Protein AF-A0A2G9GBA4-F1 (afdb_monomer)

Radius of gyration: 24.86 Å; Cα contacts (8 Å, |Δi|>4): 530; chains: 1; bounding box: 90×62×44 Å

InterPro domains:
  IPR006918 COBRA [PTHR31673] (21-231)
  IPR060662 COBRA, N-terminal domain [PF04833] (58-221)

pLDDT: mean 87.24, std 15.85, range [37.25, 98.5]

Foldseek 3Di:
DPDPPPPPPPPDPPPVNVVVVVVVVVVPPDPPPQFDPVFRPWWKKWKWFFAAFDPFGTKIKIKIFGQGAADKQDPLAKKKKFAAPPQKAWQDKAQKAWPDAPDQVVDPPRGRSHRDRITIMWGAAPPPDPVRHDPLGHPSRIADHCNVDVNRRMYMMMTDMGNADRAPVGGDDIHDMDMAGPHWFKDKDGKAWDDWDWDADPVRPDIDTGRTMIMIIIGGHPCRRDVDDDD

Nearest PDB structures (foldseek):
  6sgb-assembly1_FT  TM=3.059E-01  e=3.153E+00  Trypanosoma brucei brucei
  6sgb-assembly1_FS  TM=2.410E-01  e=2.155E+00  Trypanosoma brucei brucei
  4zkd-assembly1_A  TM=1.780E-01  e=2.155E+00  Saccharomyces cerevisiae
  4egd-assembly1_A  TM=3.955E-01  e=7.125E+00  Staphylococcus aureus subsp. aureus NCTC 8325

Secondary structure (DSSP, 8-state):
--SSSSSSSSS---HHHHHHHHHHHHHT--------TT-TT-EEEEEEEEEEE-SSSEEEEEEEEE--SS--B-TT--EEEEE-SSS-EEEEEESEEES-----TT-SSS--SB--SS-EEEEPPTT--GGG--TT--STT-B--TTT-TTTSEEEEEEEEESS-SSTTT----EEEEEESSSS-EEE---EEEPPPEEE-TTSS-EEE-SEEEEEEEEE-HHHH-SS---

Mean predicted aligned error: 10.15 Å

Structure (mmCIF, N/CA/C/O backbone):
data_AF-A0A2G9GBA4-F1
#
_entry.id   AF-A0A2G9GBA4-F1
#
loop_
_atom_site.group_PDB
_atom_site.id
_atom_site.type_symbol
_atom_site.label_atom_id
_atom_site.label_alt_id
_atom_site.label_comp_id
_atom_site.label_asym_id
_atom_site.label_entity_id
_atom_site.label_seq_id
_atom_site.pdbx_PDB_ins_code
_atom_site.Cartn_x
_atom_site.Cartn_y
_atom_site.Cartn_z
_atom_site.occupancy
_atom_site.B_iso_or_equiv
_atom_site.auth_seq_id
_atom_site.auth_comp_id
_atom_site.auth_asym_id
_atom_site.auth_atom_id
_atom_site.pdbx_PDB_model_num
ATOM 1 N N . MET A 1 1 ? 69.693 42.277 7.240 1.00 46.19 1 MET A N 1
ATOM 2 C CA . MET A 1 1 ? 68.399 42.998 7.242 1.00 46.19 1 MET A CA 1
ATOM 3 C C . MET A 1 1 ? 67.694 42.603 5.948 1.00 46.19 1 MET A C 1
ATOM 5 O O . MET A 1 1 ? 68.403 42.562 4.961 1.00 46.19 1 MET A O 1
ATOM 9 N N . GLU A 1 2 ? 66.407 42.229 5.962 1.00 42.22 2 GLU A N 1
ATOM 10 C CA . GLU A 1 2 ? 65.606 41.729 4.804 1.00 42.22 2 GLU A CA 1
ATOM 11 C C . GLU A 1 2 ? 65.582 40.209 4.493 1.00 42.22 2 GLU A C 1
ATOM 13 O O . GLU A 1 2 ? 65.146 39.823 3.418 1.00 42.22 2 GLU A O 1
ATOM 18 N N . LEU A 1 3 ? 65.947 39.294 5.408 1.00 41.34 3 LEU A N 1
ATOM 19 C CA . LEU A 1 3 ? 65.666 37.852 5.179 1.00 41.34 3 LEU A CA 1
ATOM 20 C C . LEU A 1 3 ? 65.199 37.046 6.405 1.00 41.34 3 LEU A C 1
ATOM 22 O O . LEU A 1 3 ? 65.122 35.825 6.355 1.00 41.34 3 LEU A O 1
ATOM 26 N N . PHE A 1 4 ? 64.828 37.726 7.494 1.00 38.19 4 PHE A N 1
ATOM 27 C CA . PHE A 1 4 ? 64.334 37.097 8.733 1.00 38.19 4 PHE A CA 1
ATOM 28 C C . PHE A 1 4 ? 62.832 37.325 9.001 1.00 38.19 4 PHE A C 1
ATOM 30 O O . PHE A 1 4 ? 62.326 36.942 10.052 1.00 38.19 4 PHE A O 1
ATOM 37 N N . TRP A 1 5 ? 62.101 37.916 8.046 1.00 37.25 5 TRP A N 1
ATOM 38 C CA . TRP A 1 5 ? 60.684 38.287 8.207 1.00 37.25 5 TRP A CA 1
ATOM 39 C C . TRP A 1 5 ? 59.677 37.424 7.427 1.00 37.25 5 TRP A C 1
ATOM 41 O O . TRP A 1 5 ? 58.476 37.600 7.596 1.00 37.25 5 TRP A O 1
ATOM 51 N N . ARG A 1 6 ? 60.116 36.442 6.624 1.00 38.91 6 ARG A N 1
ATOM 52 C CA . ARG A 1 6 ? 59.208 35.622 5.788 1.00 38.91 6 ARG A CA 1
ATOM 53 C C . ARG A 1 6 ? 58.831 34.239 6.341 1.00 38.91 6 ARG A C 1
ATOM 55 O O . ARG A 1 6 ? 58.183 33.479 5.636 1.00 38.91 6 ARG A O 1
ATOM 62 N N . ILE A 1 7 ? 59.173 33.917 7.594 1.00 44.22 7 ILE A N 1
ATOM 63 C CA . ILE A 1 7 ? 58.821 32.616 8.217 1.00 44.22 7 ILE A CA 1
ATOM 64 C C . ILE A 1 7 ? 57.741 32.752 9.318 1.00 44.22 7 ILE A C 1
ATOM 66 O O . ILE A 1 7 ? 57.216 31.762 9.812 1.00 44.22 7 ILE A O 1
ATOM 70 N N . LYS A 1 8 ? 57.287 33.970 9.648 1.00 41.22 8 LYS A N 1
ATOM 71 C CA . LYS A 1 8 ? 56.180 34.210 10.601 1.00 41.22 8 LYS A CA 1
ATOM 72 C C . LYS A 1 8 ? 54.863 34.601 9.919 1.00 41.22 8 LYS A C 1
ATOM 74 O O . LYS A 1 8 ? 54.178 35.515 10.357 1.00 41.22 8 LYS A O 1
ATOM 79 N N . ALA A 1 9 ? 54.501 33.908 8.846 1.00 41.44 9 ALA A N 1
ATOM 80 C CA . ALA A 1 9 ? 53.169 34.024 8.240 1.00 41.44 9 ALA A CA 1
ATOM 81 C C . ALA A 1 9 ? 52.487 32.656 8.083 1.00 41.44 9 ALA A C 1
ATOM 83 O O . ALA A 1 9 ? 51.619 32.485 7.236 1.00 41.44 9 ALA A O 1
ATOM 84 N N . LEU A 1 10 ? 52.895 31.670 8.891 1.00 50.78 10 LEU A N 1
ATOM 85 C CA . LEU A 1 10 ? 52.303 30.332 8.889 1.00 50.78 10 LEU A CA 1
ATOM 86 C C . LEU A 1 10 ? 52.018 29.808 10.301 1.00 50.78 10 LEU A C 1
ATOM 88 O O . LEU A 1 10 ? 52.106 28.619 10.560 1.00 50.78 10 LEU A O 1
ATOM 92 N N . THR A 1 11 ? 51.688 30.686 11.241 1.00 54.12 11 THR A N 1
ATOM 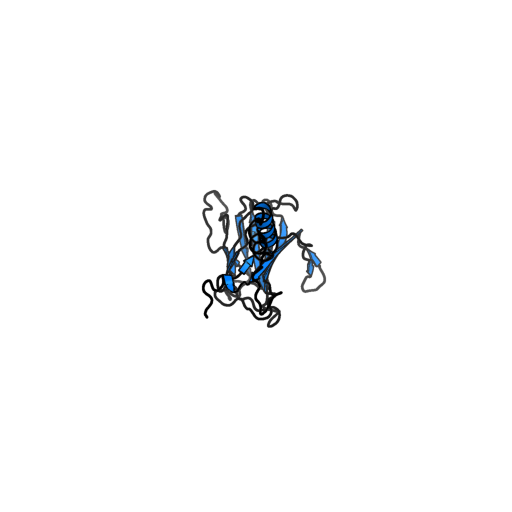93 C CA . THR A 1 11 ? 51.258 30.280 12.583 1.00 54.12 11 THR A CA 1
ATOM 94 C C . THR A 1 11 ? 50.346 31.354 13.146 1.00 54.12 11 THR A C 1
ATOM 96 O O . THR A 1 11 ? 50.834 32.283 13.765 1.00 54.12 11 THR A O 1
ATOM 99 N N . GLN A 1 12 ? 49.045 31.258 12.858 1.00 57.00 12 GLN A N 1
ATOM 100 C CA . GLN A 1 12 ? 47.896 31.683 13.687 1.00 57.00 12 GLN A CA 1
ATOM 101 C C . GLN A 1 12 ? 46.613 31.552 12.843 1.00 57.00 12 GLN A C 1
ATOM 103 O O . GLN A 1 12 ? 45.875 32.510 12.626 1.00 57.00 12 GLN A O 1
ATOM 108 N N . LEU A 1 13 ? 46.323 30.349 12.336 1.00 55.25 13 LEU A N 1
ATOM 109 C CA . LEU A 1 13 ? 44.929 30.031 12.033 1.00 55.25 13 LEU A CA 1
ATOM 110 C C . LEU A 1 13 ? 44.249 29.822 13.386 1.00 55.25 13 LEU A C 1
ATOM 112 O O . LEU A 1 13 ? 44.446 28.797 14.035 1.00 55.25 13 LEU A O 1
ATOM 116 N N . ASN A 1 14 ? 43.525 30.850 13.839 1.00 67.19 14 ASN A N 1
ATOM 117 C CA . ASN A 1 14 ? 42.701 30.808 15.044 1.00 67.19 14 ASN A CA 1
ATOM 118 C C . ASN A 1 14 ? 41.893 29.504 15.044 1.00 67.19 14 ASN A C 1
ATOM 120 O O . ASN A 1 14 ? 41.231 29.204 14.051 1.00 67.19 14 ASN A O 1
ATOM 124 N N . GLY A 1 15 ? 41.905 28.746 16.145 1.00 66.12 15 GLY A N 1
ATOM 125 C CA . GLY A 1 15 ? 41.148 27.489 16.246 1.00 66.12 15 GLY A CA 1
ATOM 126 C C . GLY A 1 15 ? 39.666 27.661 15.883 1.00 66.12 15 GLY A C 1
ATOM 127 O O . GLY A 1 15 ? 39.063 26.769 15.299 1.00 66.12 15 GLY A O 1
ATOM 128 N N . VAL A 1 16 ? 39.125 28.863 16.112 1.00 68.38 16 VAL A N 1
ATOM 129 C CA . VAL A 1 16 ? 37.788 29.294 15.682 1.00 68.38 16 VAL A CA 1
ATOM 130 C C . VAL A 1 16 ? 37.639 29.324 14.156 1.00 68.38 16 VAL A C 1
ATOM 132 O O . VAL A 1 16 ? 36.638 28.844 13.641 1.00 68.38 16 VAL A O 1
ATOM 135 N N . ALA A 1 17 ? 38.625 29.834 13.412 1.00 72.44 17 ALA A N 1
ATOM 136 C CA . ALA A 1 17 ? 38.586 29.874 11.950 1.00 72.44 17 ALA A CA 1
ATOM 137 C C . ALA A 1 17 ? 38.620 28.462 11.344 1.00 72.44 17 ALA A C 1
ATOM 139 O O . ALA A 1 17 ? 37.878 28.180 10.408 1.00 72.44 17 ALA A O 1
ATOM 140 N N . ILE A 1 18 ? 39.410 27.551 11.925 1.00 74.88 18 ILE A N 1
ATOM 141 C CA . ILE A 1 18 ? 39.434 26.136 11.519 1.00 74.88 18 ILE A CA 1
ATOM 142 C C . ILE A 1 18 ? 38.072 25.482 11.800 1.00 74.88 18 ILE A C 1
ATOM 144 O O . ILE A 1 18 ? 37.528 24.796 10.937 1.00 74.88 18 ILE A O 1
ATOM 148 N N . PHE A 1 19 ? 37.479 25.748 12.968 1.00 70.75 19 PHE A N 1
ATOM 149 C CA . PHE A 1 19 ? 36.162 25.223 13.336 1.00 70.75 19 PHE A CA 1
ATOM 150 C C . PHE A 1 19 ? 35.041 25.735 12.422 1.00 70.75 19 PHE A C 1
ATOM 152 O O . PHE A 1 19 ? 34.165 24.967 12.031 1.00 70.75 19 PHE A O 1
ATOM 159 N N . VAL A 1 20 ? 35.084 27.017 12.045 1.00 76.12 20 VAL A N 1
ATOM 160 C CA . VAL A 1 20 ? 34.124 27.625 11.111 1.00 76.12 20 VAL A CA 1
ATOM 161 C C . VAL A 1 20 ? 34.266 27.019 9.716 1.00 76.12 20 VAL A C 1
ATOM 163 O O . VAL A 1 20 ? 33.255 26.686 9.105 1.00 76.12 20 VAL A O 1
ATOM 166 N N . VAL A 1 21 ? 35.492 26.802 9.228 1.00 78.19 21 VAL A N 1
ATOM 167 C CA . VAL A 1 21 ? 35.722 26.140 7.932 1.00 78.19 21 VAL A CA 1
ATOM 168 C C . VAL A 1 21 ? 35.18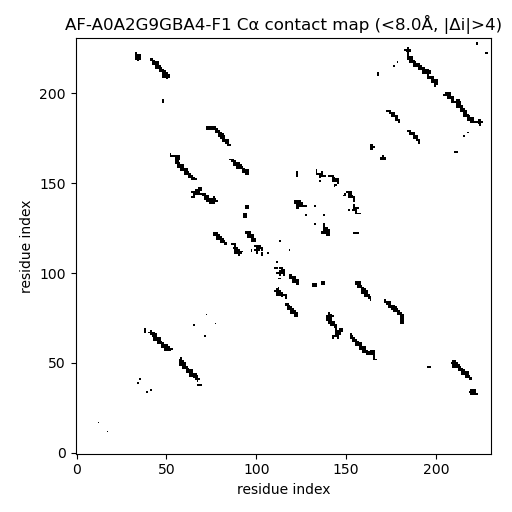5 24.707 7.943 1.00 78.19 21 VAL A C 1
ATOM 170 O O . VAL A 1 21 ? 34.507 24.317 6.998 1.00 78.19 21 VAL A O 1
ATOM 173 N N . ILE A 1 22 ? 35.401 23.948 9.023 1.00 73.44 22 ILE A N 1
ATOM 174 C CA . ILE A 1 22 ? 34.854 22.588 9.173 1.00 73.44 22 ILE A CA 1
ATOM 175 C C . ILE A 1 22 ? 33.319 22.611 9.219 1.00 73.44 22 ILE A C 1
ATOM 177 O O . ILE A 1 22 ? 32.683 21.800 8.556 1.00 73.44 22 ILE A O 1
ATOM 181 N N . LEU A 1 23 ? 32.704 23.555 9.940 1.00 71.06 23 LEU A N 1
ATOM 182 C CA . LEU A 1 23 ? 31.245 23.715 9.980 1.00 71.06 23 LEU A CA 1
ATOM 183 C C . LEU A 1 23 ? 30.658 24.063 8.608 1.00 71.06 23 LEU A C 1
ATOM 185 O O . LEU A 1 23 ? 29.656 23.474 8.213 1.00 71.06 23 LEU A O 1
ATOM 189 N N . VAL A 1 24 ? 31.289 24.967 7.856 1.00 70.38 24 VAL A N 1
ATOM 190 C CA . VAL A 1 24 ? 30.867 25.322 6.490 1.00 70.38 24 VAL A CA 1
ATOM 191 C C . VAL A 1 24 ? 31.035 24.134 5.533 1.00 70.38 24 VAL A C 1
ATOM 193 O O . VAL A 1 24 ? 30.168 23.898 4.689 1.00 70.38 24 VAL A O 1
ATOM 196 N N . PHE A 1 25 ? 32.094 23.335 5.697 1.00 66.44 25 PHE A N 1
ATOM 197 C CA . PHE A 1 25 ? 32.296 22.096 4.938 1.00 66.44 25 PHE A CA 1
ATOM 198 C C . PHE A 1 25 ? 31.245 21.029 5.296 1.00 66.44 25 PHE A C 1
ATOM 200 O O . PHE A 1 25 ? 30.713 20.350 4.426 1.00 66.44 25 PHE A O 1
ATOM 207 N N . CYS A 1 26 ? 30.859 20.934 6.571 1.00 61.09 26 CYS A N 1
ATOM 208 C CA . CYS A 1 26 ? 29.799 20.032 7.020 1.00 61.09 26 CYS A CA 1
ATOM 209 C C . CYS A 1 26 ? 28.400 20.452 6.536 1.00 61.09 26 CYS A C 1
ATOM 211 O O . CYS A 1 26 ? 27.556 19.597 6.281 1.00 61.09 26 CYS A O 1
ATOM 213 N N . LEU A 1 27 ? 28.153 21.755 6.375 1.00 61.06 27 LEU A N 1
ATOM 214 C CA . LEU A 1 27 ? 26.893 22.296 5.849 1.00 61.06 27 LEU A CA 1
ATOM 215 C C . LEU A 1 27 ? 26.781 22.206 4.318 1.00 61.06 27 LEU A C 1
ATOM 217 O O . LEU A 1 27 ? 25.696 22.409 3.780 1.00 61.06 27 LEU A O 1
ATOM 221 N N . SER A 1 28 ? 27.877 21.903 3.616 1.00 57.56 28 SER A N 1
ATOM 222 C CA . SER A 1 28 ? 27.889 21.699 2.159 1.00 57.56 28 SER A CA 1
ATOM 223 C C . SER A 1 28 ? 27.695 20.237 1.744 1.00 57.56 28 SER A C 1
ATOM 225 O O . SER A 1 28 ? 27.558 19.955 0.550 1.00 57.56 28 SER A O 1
ATOM 227 N N . PHE A 1 29 ? 27.574 19.311 2.703 1.00 48.75 29 PHE A N 1
ATOM 228 C CA . PHE A 1 29 ? 27.038 17.980 2.432 1.00 48.75 29 PHE A CA 1
ATOM 229 C C . PHE A 1 29 ? 25.528 18.077 2.205 1.00 48.75 29 PHE A C 1
ATOM 231 O O . PHE A 1 29 ? 24.719 17.907 3.117 1.00 48.75 29 PHE A O 1
ATOM 238 N N . ASN A 1 30 ? 25.137 18.332 0.958 1.00 50.75 30 ASN A N 1
ATOM 239 C CA . ASN A 1 30 ? 23.800 17.974 0.510 1.00 50.75 30 ASN A CA 1
ATOM 240 C C . ASN A 1 30 ? 23.652 16.459 0.683 1.00 50.75 30 ASN A C 1
ATOM 242 O O . ASN A 1 30 ? 24.509 15.700 0.226 1.00 50.75 30 ASN A O 1
ATOM 246 N N . SER A 1 31 ? 22.586 16.018 1.351 1.00 51.78 31 SER A N 1
ATOM 247 C CA . SER A 1 31 ? 22.226 14.604 1.413 1.00 51.78 31 SER A CA 1
ATOM 248 C C . SER A 1 31 ? 22.146 14.059 -0.011 1.00 51.78 31 SER A C 1
ATOM 250 O O . SER A 1 31 ? 21.267 14.456 -0.778 1.00 51.78 31 SER A O 1
ATOM 252 N N . THR A 1 32 ? 23.077 13.183 -0.385 1.00 48.88 32 THR A N 1
ATOM 253 C CA . THR A 1 32 ? 23.000 12.440 -1.637 1.00 48.88 32 THR A CA 1
ATOM 254 C C . THR A 1 32 ? 21.899 11.405 -1.481 1.00 48.88 32 THR A C 1
ATOM 256 O O . THR A 1 32 ? 22.113 10.286 -1.018 1.00 48.88 32 THR A O 1
ATOM 259 N N . ASP A 1 33 ? 20.682 11.790 -1.847 1.00 51.16 33 ASP A N 1
ATOM 260 C CA . ASP A 1 33 ? 19.657 10.807 -2.141 1.00 51.16 33 ASP A CA 1
ATOM 261 C C . ASP A 1 33 ? 20.190 9.935 -3.282 1.00 51.16 33 ASP A C 1
ATOM 263 O O . ASP A 1 33 ? 20.511 10.392 -4.382 1.00 51.16 33 ASP A O 1
ATOM 267 N N . ALA A 1 34 ? 20.388 8.666 -2.970 1.00 54.16 34 ALA A N 1
ATOM 268 C CA . ALA A 1 34 ? 21.064 7.727 -3.835 1.00 54.16 34 ALA A CA 1
ATOM 269 C C . ALA A 1 34 ? 20.082 7.187 -4.888 1.00 54.16 34 ALA A C 1
ATOM 271 O O . ALA A 1 34 ? 19.611 6.058 -4.769 1.00 54.16 34 ALA A O 1
ATOM 272 N N . TYR A 1 35 ? 19.732 8.018 -5.871 1.00 58.44 35 TYR A N 1
ATOM 273 C CA . TYR A 1 35 ? 18.817 7.686 -6.968 1.00 58.44 35 TYR A CA 1
ATOM 274 C C . TYR A 1 35 ? 19.462 6.751 -8.013 1.00 58.44 35 TYR A C 1
ATOM 276 O O . TYR A 1 35 ? 20.686 6.654 -8.114 1.00 58.44 35 TYR A O 1
ATOM 284 N N . ASP A 1 36 ? 18.643 6.063 -8.815 1.00 67.62 36 ASP A N 1
ATOM 285 C CA . ASP A 1 36 ? 19.111 5.273 -9.962 1.00 67.62 36 ASP A CA 1
ATOM 286 C C . ASP A 1 36 ? 19.578 6.211 -11.088 1.00 67.62 36 ASP A C 1
ATOM 288 O O . ASP A 1 36 ? 18.765 6.909 -11.690 1.00 67.62 36 ASP A O 1
ATOM 292 N N . ALA A 1 37 ? 20.878 6.233 -11.395 1.00 69.94 37 ALA A N 1
ATOM 293 C CA . ALA A 1 37 ? 21.440 7.131 -12.409 1.00 69.94 37 ALA A CA 1
ATOM 294 C C . ALA A 1 37 ? 20.836 6.924 -13.814 1.00 69.94 37 ALA A C 1
ATOM 296 O O . ALA A 1 37 ? 20.818 7.853 -14.620 1.00 69.94 37 ALA A O 1
ATOM 297 N N . LEU A 1 38 ? 20.316 5.724 -14.102 1.00 77.12 38 LEU A N 1
ATOM 298 C CA . LEU A 1 38 ? 19.671 5.398 -15.379 1.00 77.12 38 LEU A CA 1
ATOM 299 C C . LEU A 1 38 ? 18.206 5.856 -15.448 1.00 77.12 38 LEU A C 1
ATOM 301 O O . LEU A 1 38 ? 17.656 6.007 -16.540 1.00 77.12 38 LEU A O 1
ATOM 305 N N . ASP A 1 39 ? 17.571 6.079 -14.297 1.00 81.81 39 ASP A N 1
ATOM 306 C CA . ASP A 1 39 ? 16.191 6.549 -14.201 1.00 81.81 39 ASP A CA 1
ATOM 307 C C . ASP A 1 39 ? 16.000 7.454 -12.969 1.00 81.81 39 ASP A C 1
ATOM 309 O O . ASP A 1 39 ? 15.350 7.066 -11.995 1.00 81.81 39 ASP A O 1
ATOM 313 N N . PRO A 1 40 ? 16.562 8.678 -12.993 1.00 80.75 40 PRO A N 1
ATOM 314 C CA . PRO A 1 40 ? 16.642 9.544 -11.813 1.00 80.75 40 PRO A CA 1
ATOM 315 C C . PRO A 1 40 ? 15.274 9.994 -11.283 1.00 80.75 40 PRO A C 1
ATOM 317 O O . PRO A 1 40 ? 15.154 10.361 -10.119 1.00 80.75 40 PRO A O 1
ATOM 320 N N . ASN A 1 41 ? 14.234 9.941 -12.121 1.00 84.69 41 ASN A N 1
ATOM 321 C CA . ASN A 1 41 ? 12.858 10.276 -11.742 1.00 84.69 41 ASN A CA 1
ATOM 322 C C . ASN A 1 41 ? 11.979 9.029 -11.530 1.00 84.69 41 ASN A C 1
ATOM 324 O O . ASN A 1 41 ? 10.807 9.154 -11.158 1.00 84.69 41 ASN A O 1
ATOM 328 N N . GLY A 1 42 ? 12.528 7.837 -11.776 1.00 89.62 42 GLY A N 1
ATOM 329 C CA . GLY A 1 42 ? 11.834 6.567 -11.641 1.00 89.62 42 GLY A CA 1
ATOM 330 C C . GLY A 1 42 ? 11.507 6.269 -10.187 1.00 89.62 42 GLY A C 1
ATOM 331 O O . GLY A 1 42 ? 12.365 6.318 -9.305 1.00 89.62 42 GLY A O 1
ATOM 332 N N . ASN A 1 43 ? 10.251 5.933 -9.921 1.00 94.19 43 ASN A N 1
ATOM 333 C CA . ASN A 1 43 ? 9.815 5.566 -8.582 1.00 94.19 43 ASN A CA 1
ATOM 334 C C . ASN A 1 43 ? 8.697 4.533 -8.619 1.00 94.19 43 ASN A C 1
ATOM 336 O O . ASN A 1 43 ? 8.018 4.343 -9.627 1.00 94.19 43 ASN A O 1
ATOM 340 N N . ILE A 1 44 ? 8.491 3.901 -7.472 1.00 95.56 44 ILE A N 1
ATOM 341 C CA . ILE A 1 44 ? 7.296 3.126 -7.196 1.00 95.56 44 ILE A CA 1
ATOM 342 C C . ILE A 1 44 ? 6.421 3.952 -6.265 1.00 95.56 44 ILE A C 1
ATOM 344 O O . ILE A 1 44 ? 6.860 4.381 -5.200 1.00 95.56 44 ILE A O 1
ATOM 348 N N . THR A 1 45 ? 5.173 4.175 -6.656 1.00 97.25 45 THR A N 1
ATOM 349 C CA . THR A 1 45 ? 4.206 4.888 -5.823 1.00 97.25 45 THR A CA 1
ATOM 350 C C . THR A 1 45 ? 3.176 3.912 -5.287 1.00 97.25 45 THR A C 1
ATOM 352 O O . THR A 1 45 ? 2.453 3.267 -6.042 1.00 97.25 45 THR A O 1
ATOM 355 N N . VAL A 1 46 ? 3.073 3.843 -3.966 1.00 97.94 46 VAL A N 1
ATOM 356 C CA . VAL A 1 46 ? 2.013 3.127 -3.263 1.00 97.94 46 VAL A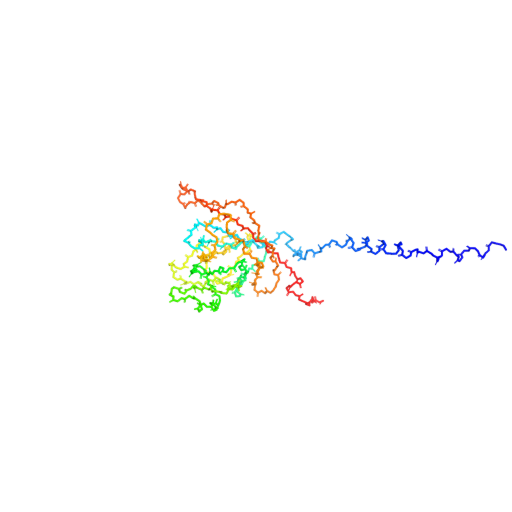 CA 1
ATOM 357 C C . VAL A 1 46 ? 0.914 4.123 -2.947 1.00 97.94 46 VAL A C 1
ATOM 359 O O . VAL A 1 46 ? 1.095 5.040 -2.145 1.00 97.94 46 VAL A O 1
ATOM 362 N N . LYS A 1 47 ? -0.231 3.947 -3.588 1.00 98.19 47 LYS A N 1
ATOM 363 C CA . LYS A 1 47 ? -1.432 4.732 -3.349 1.00 98.19 47 LYS A CA 1
ATOM 364 C C . LYS A 1 47 ? -2.372 3.950 -2.450 1.00 98.19 47 LYS A C 1
ATOM 366 O O . LYS A 1 47 ? -2.710 2.809 -2.751 1.00 98.19 47 LYS A O 1
ATOM 371 N N . TRP A 1 48 ? -2.811 4.574 -1.371 1.00 98.12 48 TRP A N 1
ATOM 372 C CA . TRP A 1 48 ? -3.738 3.993 -0.414 1.00 98.12 48 TRP A CA 1
ATOM 373 C C . TRP A 1 48 ? -5.034 4.792 -0.427 1.00 98.12 48 TRP A C 1
ATOM 375 O O . TRP A 1 48 ? -5.072 5.941 0.016 1.00 98.12 48 TRP A O 1
ATOM 385 N N . ASP A 1 49 ? -6.093 4.176 -0.936 1.00 98.06 49 ASP A N 1
ATOM 386 C CA . ASP A 1 49 ? -7.408 4.782 -1.087 1.00 98.06 49 ASP A CA 1
ATOM 387 C C . ASP A 1 49 ? -8.363 4.217 -0.030 1.00 98.06 49 ASP A C 1
ATOM 389 O O . ASP A 1 49 ? -8.687 3.032 -0.044 1.00 98.06 49 ASP A O 1
ATOM 393 N N . VAL A 1 50 ? -8.827 5.061 0.895 1.00 97.88 50 VAL A N 1
ATOM 394 C CA . VAL A 1 50 ? -9.867 4.703 1.873 1.00 97.88 50 VAL A CA 1
ATOM 395 C C . VAL A 1 50 ? -11.225 4.792 1.187 1.00 97.88 50 VAL A C 1
ATOM 397 O O . VAL A 1 50 ? -11.674 5.882 0.837 1.00 97.88 50 VAL A O 1
ATOM 400 N N . MET A 1 51 ? -11.885 3.654 0.996 1.00 97.19 51 MET A N 1
ATOM 401 C CA . MET A 1 51 ? -13.099 3.542 0.182 1.00 97.19 51 MET A CA 1
ATOM 402 C C . MET A 1 51 ? -14.376 3.736 1.000 1.00 97.19 51 MET A C 1
ATOM 404 O O . MET A 1 51 ? -15.327 4.358 0.530 1.00 97.19 51 MET A O 1
ATOM 408 N N . SER A 1 52 ? -14.402 3.218 2.227 1.00 96.88 52 SER A N 1
ATOM 409 C CA . SER A 1 52 ? -15.559 3.309 3.117 1.00 96.88 52 SER A CA 1
ATOM 410 C C . SER A 1 52 ? -15.153 3.150 4.578 1.00 96.88 52 SER A C 1
ATOM 412 O O . SER A 1 52 ? -14.157 2.497 4.887 1.00 96.88 52 SER A O 1
ATOM 414 N N . TRP A 1 53 ? -15.954 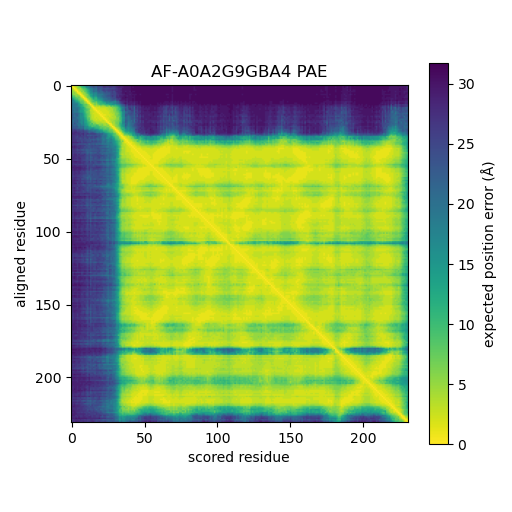3.703 5.486 1.00 97.19 53 TRP A N 1
ATOM 415 C CA . TRP A 1 53 ? -15.838 3.443 6.922 1.00 97.19 53 TRP A CA 1
ATOM 416 C C . TRP A 1 53 ? -16.492 2.114 7.297 1.00 97.19 53 TRP A C 1
ATOM 418 O O . TRP A 1 53 ? -17.460 1.693 6.664 1.00 97.19 53 TRP A O 1
ATOM 428 N N . THR A 1 54 ? -15.979 1.475 8.342 1.00 96.56 54 THR A N 1
ATOM 429 C CA . THR A 1 54 ? -16.610 0.329 9.010 1.00 96.56 54 THR A CA 1
ATOM 430 C C . THR A 1 54 ? -16.922 0.696 10.463 1.00 96.56 54 THR A C 1
ATOM 432 O O . THR A 1 54 ? -16.654 1.817 10.898 1.00 96.56 54 THR A O 1
ATOM 435 N N . ALA A 1 55 ? -17.499 -0.232 11.230 1.00 94.44 55 ALA A N 1
ATOM 436 C CA . ALA A 1 55 ? -17.834 0.006 12.635 1.00 94.44 55 ALA A CA 1
ATOM 437 C C . ALA A 1 55 ? -16.602 0.327 13.508 1.00 94.44 55 ALA A C 1
ATOM 439 O O . ALA A 1 55 ? -16.702 1.125 14.436 1.00 94.44 55 ALA A O 1
ATOM 440 N N . ASP A 1 56 ? -15.445 -0.267 13.204 1.00 95.12 56 ASP A N 1
ATOM 441 C CA . ASP A 1 56 ? -14.211 -0.139 13.987 1.00 95.12 56 ASP A CA 1
ATOM 442 C C . ASP A 1 56 ? -12.987 0.282 13.152 1.00 95.12 56 ASP A C 1
ATOM 444 O O . ASP A 1 56 ? -11.859 0.233 13.642 1.00 95.12 56 ASP A O 1
ATOM 448 N N . GLY A 1 57 ? -13.178 0.701 11.900 1.00 97.25 57 GLY A N 1
ATOM 449 C CA . GLY A 1 57 ? -12.094 1.143 11.030 1.00 97.25 57 GLY A CA 1
ATOM 450 C C . GLY A 1 57 ? -12.559 1.508 9.624 1.00 97.25 57 GLY A C 1
ATOM 451 O O . GLY A 1 57 ? -13.438 2.358 9.461 1.00 97.25 57 GLY A O 1
ATOM 452 N N . TYR A 1 58 ? -11.936 0.926 8.598 1.00 98.12 58 TYR A N 1
ATOM 453 C CA . TYR A 1 58 ? -12.215 1.269 7.203 1.00 98.12 58 TYR A CA 1
ATOM 454 C C . TYR A 1 58 ? -11.843 0.159 6.217 1.00 98.12 58 TYR A C 1
AT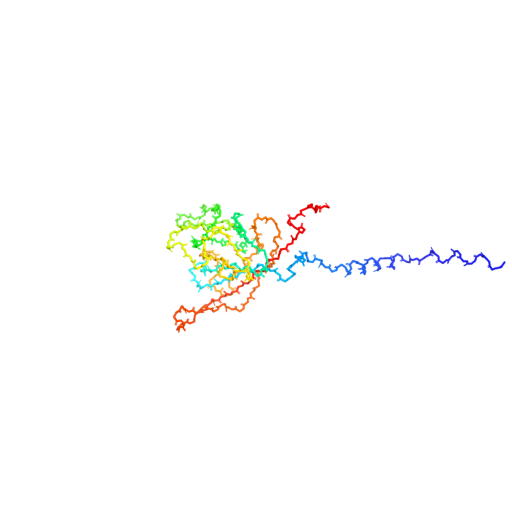OM 456 O O . TYR A 1 58 ? -11.004 -0.692 6.497 1.00 98.12 58 TYR A O 1
ATOM 464 N N . VAL A 1 59 ? -12.420 0.216 5.017 1.00 98.31 59 VAL A N 1
ATOM 465 C CA . VAL A 1 59 ? -11.980 -0.571 3.858 1.00 98.31 59 VAL A CA 1
ATOM 466 C C . VAL A 1 59 ? -11.081 0.298 2.991 1.00 98.31 59 VAL A C 1
ATOM 468 O O . VAL A 1 59 ? -11.433 1.440 2.684 1.00 98.31 59 VAL A O 1
ATOM 471 N N . ALA A 1 60 ? -9.932 -0.234 2.584 1.00 98.12 60 ALA A N 1
ATOM 472 C CA . ALA A 1 60 ? -9.011 0.451 1.690 1.00 98.12 60 ALA A CA 1
ATOM 473 C C . ALA A 1 60 ? -8.559 -0.425 0.526 1.00 98.12 60 ALA A C 1
ATOM 475 O O . ALA A 1 60 ? -8.428 -1.640 0.658 1.00 98.12 60 ALA A O 1
ATOM 476 N N . VAL A 1 61 ? -8.279 0.229 -0.598 1.00 98.31 61 VAL A N 1
ATOM 477 C CA . VAL A 1 61 ? -7.601 -0.359 -1.752 1.00 98.31 61 VAL A CA 1
ATOM 478 C C . VAL A 1 61 ? -6.201 0.231 -1.818 1.00 98.31 61 VAL A C 1
ATOM 480 O O . VAL A 1 61 ? -6.024 1.450 -1.833 1.00 98.31 61 VAL A O 1
ATOM 483 N N . VAL A 1 62 ? -5.202 -0.641 -1.851 1.00 98.38 62 VAL A N 1
ATOM 484 C CA . VAL A 1 62 ? -3.795 -0.270 -1.972 1.00 98.38 62 VAL A CA 1
ATOM 485 C C . VAL A 1 62 ? -3.340 -0.643 -3.368 1.00 98.38 62 VAL A C 1
ATOM 487 O O . VAL A 1 62 ? -3.443 -1.796 -3.774 1.00 98.38 62 VAL A O 1
ATOM 490 N N . THR A 1 63 ? -2.868 0.345 -4.121 1.00 98.25 63 THR A N 1
ATOM 491 C CA . THR A 1 63 ? -2.358 0.159 -5.481 1.00 98.25 63 THR A CA 1
ATOM 492 C C . THR A 1 63 ? -0.896 0.558 -5.544 1.00 98.25 63 THR A C 1
ATOM 494 O O . THR A 1 63 ? -0.523 1.652 -5.129 1.00 98.25 63 THR A O 1
ATOM 497 N N . ILE A 1 64 ? -0.075 -0.324 -6.088 1.00 98.00 64 ILE A N 1
ATOM 498 C CA . ILE A 1 64 ? 1.351 -0.141 -6.310 1.00 98.00 6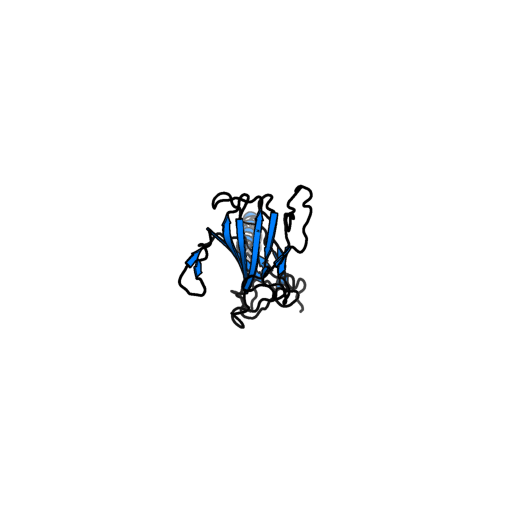4 ILE A CA 1
ATOM 499 C C . ILE A 1 64 ? 1.529 0.178 -7.786 1.00 98.00 64 ILE A C 1
ATOM 501 O O . ILE A 1 64 ? 1.187 -0.649 -8.627 1.00 98.00 64 ILE A O 1
ATOM 505 N N . PHE A 1 65 ? 2.050 1.358 -8.096 1.00 97.56 65 PHE A N 1
ATOM 506 C CA . PHE A 1 65 ? 2.382 1.776 -9.453 1.00 97.56 65 PHE A CA 1
ATOM 507 C C . PHE A 1 65 ? 3.887 1.771 -9.638 1.00 97.56 65 PHE A C 1
ATOM 509 O O . PHE A 1 65 ? 4.600 2.389 -8.848 1.00 97.56 65 PHE A O 1
ATOM 516 N N . ASN A 1 66 ? 4.360 1.128 -10.697 1.00 96.06 66 ASN A N 1
ATOM 517 C CA . ASN A 1 66 ? 5.762 1.166 -11.076 1.00 96.06 66 ASN A CA 1
ATOM 518 C C . ASN A 1 66 ? 5.986 2.227 -12.159 1.00 96.06 66 ASN A C 1
ATOM 520 O O . ASN A 1 66 ? 5.885 1.936 -13.345 1.00 96.06 66 ASN A O 1
ATOM 524 N N . PHE A 1 67 ? 6.312 3.454 -11.751 1.00 95.75 67 PHE A N 1
ATOM 525 C CA . PHE A 1 67 ? 6.624 4.567 -12.653 1.00 95.75 67 PHE A CA 1
ATOM 526 C C . PHE A 1 67 ? 8.097 4.605 -13.081 1.00 95.75 67 PHE A C 1
ATOM 528 O O . PHE A 1 67 ? 8.603 5.658 -13.466 1.00 95.75 67 PHE A O 1
ATOM 535 N N . GLN A 1 68 ? 8.801 3.478 -13.005 1.00 91.88 68 GLN A N 1
ATOM 536 C CA . GLN A 1 68 ? 10.138 3.350 -13.574 1.00 91.88 68 GLN A CA 1
ATOM 537 C C . GLN A 1 68 ? 10.043 3.119 -15.089 1.00 91.88 68 GLN A C 1
ATOM 539 O O . GLN A 1 68 ? 9.033 2.625 -15.597 1.00 91.88 68 GLN A O 1
ATOM 544 N N . LYS A 1 69 ? 11.095 3.484 -15.824 1.00 89.62 69 LYS A N 1
ATOM 545 C CA . LYS A 1 69 ? 11.151 3.351 -17.289 1.00 89.62 69 LYS A CA 1
ATOM 546 C C . LYS A 1 69 ? 11.542 1.957 -17.765 1.00 89.62 69 LYS A C 1
ATOM 548 O O . LYS A 1 69 ? 11.012 1.491 -18.766 1.00 89.62 69 LYS A O 1
ATOM 553 N N . TYR A 1 70 ? 12.483 1.326 -17.067 1.00 87.19 70 TYR A N 1
ATOM 554 C CA . TYR A 1 70 ? 13.134 0.094 -17.534 1.00 87.19 70 TYR A CA 1
ATOM 555 C C . TYR A 1 70 ? 13.138 -1.033 -16.501 1.00 87.19 70 TYR A C 1
ATOM 557 O O . TYR A 1 70 ? 13.413 -2.179 -16.837 1.00 87.19 70 TYR A O 1
ATOM 565 N N . ARG A 1 71 ? 12.885 -0.719 -15.226 1.00 89.06 71 ARG A N 1
ATOM 566 C CA . ARG A 1 71 ? 12.960 -1.703 -14.146 1.00 89.06 71 ARG A CA 1
ATOM 567 C C . ARG A 1 71 ? 11.592 -2.329 -13.922 1.00 89.06 71 ARG A C 1
ATOM 569 O O . ARG A 1 71 ? 10.626 -1.621 -13.642 1.00 89.06 71 ARG A O 1
ATOM 576 N N . HIS A 1 72 ? 11.535 -3.649 -14.010 1.00 92.00 72 HIS A N 1
ATOM 577 C CA . HIS A 1 72 ? 10.371 -4.447 -13.647 1.00 92.00 72 HIS A CA 1
ATOM 578 C C . HIS A 1 72 ? 10.555 -5.009 -12.233 1.00 92.00 72 HIS A C 1
ATOM 580 O O . HIS A 1 72 ? 11.681 -5.251 -11.792 1.00 92.00 72 HIS A O 1
ATOM 586 N N . ILE A 1 73 ? 9.450 -5.245 -11.530 1.00 93.50 73 ILE A N 1
ATOM 587 C CA . ILE A 1 73 ? 9.436 -6.170 -10.399 1.00 93.50 73 ILE A CA 1
ATOM 588 C C . ILE A 1 73 ? 9.128 -7.546 -10.975 1.00 93.50 73 ILE A C 1
ATOM 590 O O . ILE A 1 73 ? 8.004 -7.798 -11.403 1.00 93.50 73 ILE A O 1
ATOM 594 N N . GLU A 1 74 ? 10.132 -8.412 -11.000 1.00 91.75 74 GLU A N 1
ATOM 595 C CA . GLU A 1 74 ? 10.006 -9.799 -11.446 1.00 91.75 74 GLU A CA 1
ATOM 596 C C . GLU A 1 74 ? 9.736 -10.743 -10.267 1.00 91.75 74 GLU A C 1
ATOM 598 O O . GLU A 1 74 ? 9.699 -10.330 -9.103 1.00 91.75 74 GLU A O 1
ATOM 603 N N . LEU A 1 75 ? 9.544 -12.031 -10.561 1.00 90.94 75 LEU A N 1
ATOM 604 C CA . LEU A 1 75 ? 9.404 -13.071 -9.541 1.00 90.94 75 LEU A CA 1
ATOM 605 C C . LEU A 1 75 ? 10.624 -13.065 -8.588 1.00 90.94 75 LEU A C 1
ATOM 607 O O . LEU A 1 75 ? 11.749 -12.869 -9.044 1.00 90.94 75 LEU A O 1
ATOM 611 N N . PRO A 1 76 ? 10.438 -13.253 -7.265 1.00 91.94 76 PRO A N 1
ATOM 612 C CA . PRO A 1 76 ? 9.241 -13.746 -6.569 1.00 91.94 76 PRO A CA 1
ATOM 613 C C . PRO A 1 76 ? 8.161 -12.680 -6.295 1.00 91.94 76 PRO A C 1
ATOM 615 O O . PRO A 1 76 ? 7.261 -12.924 -5.494 1.00 91.94 76 PRO A O 1
ATOM 618 N N . GLY A 1 77 ? 8.260 -11.511 -6.930 1.00 94.19 77 GLY A N 1
ATOM 619 C CA . GLY A 1 77 ? 7.296 -10.430 -6.831 1.00 94.19 77 GLY A CA 1
ATOM 620 C C . GLY A 1 77 ? 7.583 -9.474 -5.682 1.00 94.19 77 GLY A C 1
ATOM 621 O O . GLY A 1 77 ? 8.538 -9.632 -4.912 1.00 94.19 77 GLY A O 1
ATOM 622 N N . TRP A 1 78 ? 6.743 -8.449 -5.568 1.00 95.25 78 TRP A N 1
ATOM 623 C CA . TRP A 1 78 ? 6.829 -7.503 -4.466 1.00 95.25 78 TRP A CA 1
ATOM 624 C C . TRP A 1 78 ? 6.372 -8.127 -3.140 1.00 95.25 78 TRP A C 1
ATOM 626 O O . TRP A 1 78 ? 5.422 -8.906 -3.065 1.00 95.25 78 TRP A O 1
ATOM 636 N N . LYS A 1 79 ? 7.029 -7.707 -2.060 1.00 95.75 79 LYS A N 1
ATOM 637 C CA . LYS A 1 79 ? 6.591 -7.854 -0.675 1.00 95.75 79 LYS A CA 1
ATOM 638 C C . LYS A 1 79 ? 6.545 -6.470 -0.055 1.00 95.75 79 LYS A C 1
ATOM 640 O O . LYS A 1 79 ? 7.549 -5.757 -0.036 1.00 95.75 79 LYS A O 1
ATOM 645 N N . MET A 1 80 ? 5.383 -6.090 0.450 1.00 95.94 80 MET A N 1
ATOM 646 C CA . MET A 1 80 ? 5.163 -4.769 1.020 1.00 95.94 80 MET A CA 1
ATOM 647 C C . MET A 1 80 ? 4.928 -4.874 2.513 1.00 95.94 80 MET A C 1
ATOM 649 O O . MET A 1 80 ? 4.016 -5.572 2.946 1.00 95.94 80 MET A O 1
ATOM 653 N N . GLY A 1 81 ? 5.716 -4.151 3.295 1.00 97.06 81 GLY A N 1
ATOM 654 C CA . GLY A 1 81 ? 5.504 -4.013 4.726 1.00 97.06 81 GLY A CA 1
ATOM 655 C C . GLY A 1 81 ? 5.143 -2.588 5.108 1.00 97.06 81 GLY A C 1
ATOM 656 O O . GLY A 1 81 ? 5.430 -1.629 4.394 1.00 97.06 81 GLY A O 1
ATOM 657 N N . TRP A 1 82 ? 4.511 -2.443 6.261 1.00 98.00 82 TRP A N 1
ATOM 658 C CA . TRP A 1 82 ? 4.348 -1.161 6.939 1.00 98.00 82 TRP A CA 1
ATOM 659 C C . TRP A 1 82 ? 4.183 -1.404 8.428 1.00 98.00 82 TRP A C 1
ATOM 661 O O . TRP A 1 82 ? 4.009 -2.531 8.872 1.00 98.00 82 TRP A O 1
ATOM 671 N N . THR A 1 83 ? 4.205 -0.338 9.215 1.00 98.19 83 THR A N 1
ATOM 672 C CA . THR A 1 83 ? 3.902 -0.361 10.643 1.00 98.19 83 THR A CA 1
ATOM 673 C C . THR A 1 83 ? 2.622 0.411 10.908 1.00 98.19 83 THR A C 1
ATOM 675 O O . THR A 1 83 ? 2.497 1.585 10.551 1.00 98.19 83 THR A O 1
ATOM 678 N N . TRP A 1 84 ? 1.659 -0.223 11.568 1.00 97.69 84 TRP A N 1
ATOM 679 C CA . TRP A 1 84 ? 0.441 0.460 11.983 1.00 97.69 84 TRP A CA 1
ATOM 680 C C . TRP A 1 84 ? 0.745 1.604 12.951 1.00 97.69 84 TRP A C 1
ATOM 682 O O . TRP A 1 84 ? 1.698 1.535 13.728 1.00 97.69 84 TRP A O 1
ATOM 692 N N . ALA A 1 85 ? -0.067 2.658 12.970 1.00 95.88 85 ALA A N 1
ATOM 693 C CA . ALA A 1 85 ? 0.173 3.795 13.858 1.00 95.88 85 ALA A CA 1
ATOM 694 C C . ALA A 1 85 ? -0.200 3.490 15.321 1.00 95.88 85 ALA A C 1
ATOM 696 O O . ALA A 1 85 ? 0.500 3.924 16.235 1.00 95.88 85 ALA A O 1
ATOM 697 N N . LYS A 1 86 ? -1.257 2.706 15.554 1.00 94.94 86 LYS A N 1
ATOM 698 C CA . LYS A 1 86 ? -1.848 2.384 16.863 1.00 94.94 86 LYS A CA 1
ATOM 699 C C . LYS A 1 86 ? -1.956 0.864 17.082 1.00 94.94 86 LYS A C 1
ATOM 701 O O . LYS A 1 86 ? -0.932 0.218 17.264 1.00 94.94 86 LYS A O 1
ATOM 706 N N . LYS A 1 87 ? -3.151 0.282 17.167 1.00 94.88 87 LYS A N 1
ATOM 707 C CA . LYS A 1 87 ? -3.374 -1.156 17.423 1.00 94.88 87 LYS A CA 1
ATOM 708 C C . LYS A 1 87 ? -4.230 -1.793 16.326 1.00 94.88 87 LYS A C 1
ATOM 710 O O . LYS A 1 87 ? -4.944 -2.760 16.591 1.00 94.88 87 LYS A O 1
ATOM 715 N N . GLU A 1 88 ? -4.161 -1.206 15.134 1.00 97.56 88 GLU A N 1
ATOM 716 C CA . GLU A 1 88 ? -4.899 -1.630 13.958 1.00 97.56 88 GLU A CA 1
ATOM 717 C C . GLU A 1 88 ? -4.591 -3.092 13.617 1.00 97.56 88 GLU A C 1
ATOM 719 O O . GLU A 1 88 ? -3.496 -3.599 13.879 1.00 97.56 88 GLU A O 1
ATOM 724 N N . VAL A 1 89 ? -5.580 -3.762 13.035 1.00 97.88 89 VAL A N 1
ATOM 725 C CA . VAL A 1 89 ? -5.493 -5.147 12.556 1.00 97.88 89 VAL A CA 1
ATOM 726 C C . VAL A 1 89 ? -6.071 -5.239 11.155 1.00 97.88 89 VAL A C 1
ATOM 728 O O . VAL A 1 89 ? -6.796 -4.347 10.719 1.00 97.88 89 VAL A O 1
ATOM 731 N N . ILE A 1 90 ? -5.776 -6.325 10.452 1.00 98.50 90 ILE A N 1
ATOM 732 C CA . ILE A 1 90 ? -6.385 -6.620 9.158 1.00 98.50 90 ILE A CA 1
ATOM 733 C C . ILE A 1 90 ? -7.483 -7.646 9.388 1.00 98.50 90 ILE A C 1
ATOM 735 O O . ILE A 1 90 ? -7.184 -8.785 9.732 1.00 98.50 90 ILE A O 1
ATOM 739 N N . TRP A 1 91 ? -8.741 -7.256 9.199 1.00 97.94 91 TRP A N 1
ATOM 740 C CA . TRP A 1 91 ? -9.883 -8.163 9.300 1.00 97.94 91 TRP A CA 1
ATOM 741 C C . TRP A 1 91 ? -9.925 -9.150 8.136 1.00 97.94 91 TRP A C 1
ATOM 743 O O . TRP A 1 91 ? -10.092 -10.344 8.356 1.00 97.94 91 TRP A O 1
ATOM 753 N N . SER A 1 92 ? -9.744 -8.660 6.911 1.00 97.69 92 SER A N 1
ATOM 754 C CA . SER A 1 92 ? -9.790 -9.465 5.689 1.00 97.69 92 SER A CA 1
ATOM 755 C C . SER A 1 92 ? -9.013 -8.800 4.555 1.00 97.69 92 SER A C 1
ATOM 757 O O . SER A 1 92 ? -8.746 -7.594 4.605 1.00 97.69 92 SER A O 1
ATOM 759 N N . MET A 1 93 ? -8.655 -9.587 3.536 1.00 97.94 93 MET A N 1
ATOM 760 C CA . MET A 1 93 ? -7.948 -9.126 2.339 1.00 97.94 93 MET A CA 1
ATOM 761 C C . MET A 1 93 ? -8.495 -9.776 1.063 1.00 97.94 93 MET A C 1
ATOM 763 O O . MET A 1 93 ? -9.033 -10.880 1.111 1.00 97.94 93 MET A O 1
ATOM 767 N N . MET A 1 94 ? -8.336 -9.089 -0.071 1.00 98.12 94 MET A N 1
ATOM 768 C CA . MET A 1 94 ? -8.569 -9.612 -1.425 1.00 98.12 94 MET A CA 1
ATOM 769 C C . MET A 1 94 ? -7.451 -9.139 -2.354 1.00 98.12 94 MET A C 1
ATOM 771 O O . MET A 1 94 ? -6.939 -8.032 -2.192 1.00 98.12 94 MET A O 1
ATOM 775 N N . GLY A 1 95 ? -7.059 -9.964 -3.321 1.00 97.31 95 GLY A N 1
ATOM 776 C CA . GLY A 1 95 ? -5.956 -9.696 -4.248 1.00 97.31 95 GLY A CA 1
ATOM 777 C C . GLY A 1 95 ? -4.555 -9.830 -3.654 1.00 97.31 95 GLY A C 1
ATOM 778 O O . GLY A 1 95 ? -3.603 -10.018 -4.393 1.00 97.31 95 GLY A O 1
ATOM 779 N N . GLY A 1 96 ? -4.417 -9.802 -2.332 1.00 97.44 96 GLY A N 1
ATOM 780 C CA . GLY A 1 96 ? -3.163 -10.036 -1.626 1.00 97.44 96 GLY A CA 1
ATOM 781 C C . GLY A 1 96 ? -3.411 -10.731 -0.294 1.00 97.44 96 GLY A C 1
ATOM 782 O O . GLY A 1 96 ? -4.546 -10.795 0.182 1.00 97.44 96 GLY A O 1
ATOM 783 N N . GLN A 1 97 ? -2.345 -11.223 0.326 1.00 97.69 97 GLN A N 1
ATOM 784 C CA . GLN A 1 97 ? -2.402 -11.853 1.641 1.00 97.69 97 GLN A CA 1
ATOM 785 C C . GLN A 1 97 ? -1.222 -11.441 2.516 1.00 97.69 97 GLN A C 1
ATOM 787 O O . GLN A 1 97 ? -0.099 -11.258 2.041 1.00 97.69 97 GLN A O 1
ATOM 792 N N . ALA A 1 98 ? -1.472 -11.328 3.819 1.00 98.06 98 ALA A N 1
ATOM 793 C CA . ALA A 1 98 ? -0.399 -11.261 4.801 1.00 98.06 98 ALA A CA 1
ATOM 794 C C . ALA A 1 98 ? 0.390 -12.577 4.827 1.00 98.06 98 ALA A C 1
ATOM 796 O O . ALA A 1 98 ? -0.203 -13.654 4.830 1.00 98.06 98 ALA A O 1
ATOM 797 N N . THR A 1 99 ? 1.718 -12.490 4.880 1.00 97.25 99 THR A N 1
ATOM 798 C CA . THR A 1 99 ? 2.600 -13.667 4.954 1.00 97.25 99 THR A CA 1
ATOM 799 C C . THR A 1 99 ? 2.512 -14.386 6.295 1.00 97.25 99 THR A C 1
ATOM 801 O O . THR A 1 99 ? 2.819 -15.567 6.389 1.00 97.25 99 THR A O 1
ATOM 804 N N . GLU A 1 100 ? 2.118 -13.666 7.344 1.00 97.38 100 GLU A N 1
ATOM 805 C CA . GLU A 1 100 ? 1.974 -14.179 8.700 1.00 97.38 100 GLU A CA 1
ATOM 806 C C . GLU A 1 100 ? 0.758 -13.541 9.373 1.00 97.38 100 GLU A C 1
ATOM 808 O O . GLU A 1 100 ? 0.530 -12.333 9.251 1.00 97.38 100 GLU A O 1
ATOM 813 N N . GLN A 1 101 ? 0.023 -14.328 10.159 1.00 96.38 101 GLN A N 1
ATOM 814 C CA . GLN A 1 101 ? -1.106 -13.831 10.947 1.00 96.38 101 GLN A CA 1
ATOM 815 C C . GLN A 1 101 ? -0.648 -13.077 12.210 1.00 96.38 101 GLN A C 1
ATOM 817 O O . GLN A 1 101 ? -1.182 -12.014 12.530 1.00 96.38 101 GLN A O 1
ATOM 822 N N . GLY A 1 102 ? 0.383 -13.575 12.901 1.00 95.25 102 GLY A N 1
ATOM 823 C CA . GLY A 1 102 ? 0.827 -13.061 14.203 1.00 95.25 102 GLY A CA 1
ATOM 824 C C . GLY A 1 102 ? -0.066 -13.489 15.372 1.00 95.25 102 GLY A C 1
ATOM 825 O O . GLY A 1 102 ? -0.958 -14.318 15.215 1.00 95.25 102 GLY A O 1
ATOM 826 N N . ASP A 1 103 ? 0.174 -12.918 16.555 1.00 95.50 103 ASP A N 1
ATOM 827 C CA . ASP A 1 103 ? -0.604 -13.231 17.758 1.00 95.50 103 ASP A CA 1
ATOM 828 C C . ASP A 1 103 ? -1.952 -12.487 17.769 1.00 95.50 103 ASP A C 1
ATOM 830 O O . ASP A 1 103 ? -2.037 -11.286 18.044 1.00 95.50 103 ASP A O 1
ATOM 834 N N . CYS A 1 104 ? -3.017 -13.228 17.460 1.00 96.06 104 CYS A N 1
ATOM 835 C CA . CYS A 1 104 ? -4.400 -12.765 17.516 1.00 96.06 104 CYS A CA 1
ATOM 836 C C . CYS A 1 104 ? -5.161 -13.239 18.770 1.00 96.06 104 CYS A C 1
ATOM 838 O O . CYS A 1 104 ? -6.379 -13.075 18.824 1.00 96.06 104 CYS A O 1
ATOM 840 N N . SER A 1 105 ? -4.489 -13.782 19.793 1.00 95.12 105 SER A N 1
ATOM 841 C CA . SER A 1 105 ? -5.124 -14.396 20.979 1.00 95.12 105 SER A CA 1
ATOM 842 C C . SER A 1 105 ? -6.097 -13.482 21.739 1.00 95.12 105 SER A C 1
ATOM 844 O O . SER A 1 105 ? -7.031 -13.955 22.388 1.00 95.12 105 SER A O 1
ATOM 846 N N . ARG A 1 106 ? -5.940 -12.155 21.624 1.00 94.06 106 ARG A N 1
ATOM 847 C CA . ARG A 1 106 ? -6.860 -11.166 22.214 1.00 94.06 106 ARG A CA 1
ATOM 848 C C . ARG A 1 106 ? -8.279 -11.189 21.623 1.00 94.06 106 ARG A C 1
ATOM 850 O O . ARG A 1 106 ? -9.182 -10.605 22.221 1.00 94.06 106 ARG A O 1
ATOM 857 N N . PHE A 1 107 ? -8.485 -11.814 20.463 1.00 93.88 107 PHE A N 1
ATOM 858 C CA . PHE A 1 107 ? -9.780 -11.907 19.789 1.00 93.88 107 PHE A CA 1
ATOM 859 C C . PHE A 1 107 ? -10.433 -13.266 20.077 1.00 93.88 107 PHE A C 1
ATOM 861 O O . PHE A 1 107 ? -9.926 -14.301 19.665 1.00 93.88 107 PHE A O 1
ATOM 868 N N . LYS A 1 108 ? -11.574 -13.267 20.782 1.00 89.69 108 LYS A N 1
ATOM 869 C CA . LYS A 1 108 ? -12.257 -14.491 21.260 1.00 89.69 108 LYS A CA 1
ATOM 870 C C . LYS A 1 108 ? -13.338 -15.049 20.318 1.00 89.69 108 LYS A C 1
ATOM 872 O O . LYS A 1 108 ? -14.011 -16.006 20.677 1.00 89.69 108 LYS A O 1
ATOM 877 N N . GLY A 1 109 ? -13.548 -14.428 19.158 1.00 88.62 109 GLY A N 1
ATOM 878 C CA . GLY A 1 109 ? -14.600 -14.795 18.205 1.00 88.62 109 GLY A CA 1
ATOM 879 C C . GLY A 1 109 ? -14.086 -14.682 16.779 1.00 88.62 109 GLY A C 1
ATOM 880 O O . GLY A 1 109 ? -13.332 -15.534 16.325 1.00 88.62 109 GLY A O 1
ATOM 881 N N . ASN A 1 110 ? -14.437 -13.596 16.091 1.00 92.62 110 ASN A N 1
ATOM 882 C CA . ASN A 1 110 ? -13.859 -13.309 14.781 1.00 92.62 110 ASN A CA 1
ATOM 883 C C . ASN A 1 110 ? -12.363 -13.015 14.935 1.00 92.62 110 ASN A C 1
ATOM 885 O O . ASN A 1 110 ? -11.982 -12.032 15.575 1.00 92.62 110 ASN A O 1
ATOM 889 N N . ILE A 1 111 ? -11.531 -13.883 14.361 1.00 96.12 111 ILE A N 1
ATOM 890 C CA . ILE A 1 111 ? -10.077 -13.737 14.354 1.00 96.12 111 ILE A CA 1
ATOM 891 C C . ILE A 1 111 ? -9.688 -12.931 13.106 1.00 96.12 111 ILE A C 1
ATOM 893 O O . ILE A 1 111 ? -10.078 -13.314 12.002 1.00 96.12 111 ILE A O 1
ATOM 897 N N . PRO A 1 112 ? -8.936 -11.824 13.241 1.00 97.50 112 PRO A N 1
ATOM 898 C CA . PRO A 1 112 ? -8.456 -11.070 12.089 1.00 97.50 112 PRO A CA 1
ATOM 899 C C . PRO A 1 112 ? -7.519 -11.896 11.195 1.00 97.50 112 PRO A C 1
ATOM 901 O O . PRO A 1 112 ? -6.759 -12.742 11.675 1.00 97.50 112 PRO A O 1
ATOM 904 N N . HIS A 1 113 ? -7.500 -11.574 9.900 1.00 97.88 113 HIS A N 1
ATOM 905 C CA . HIS A 1 113 ? -6.515 -12.079 8.936 1.00 97.88 113 HIS A CA 1
ATOM 906 C C . HIS A 1 113 ? -5.066 -11.836 9.387 1.00 97.88 113 HIS A C 1
ATOM 908 O O . HIS A 1 113 ? -4.201 -12.683 9.186 1.00 97.88 113 HIS A O 1
ATOM 914 N N . CYS A 1 114 ? -4.780 -10.683 10.004 1.00 98.31 114 CYS A N 1
ATOM 915 C CA . CYS A 1 114 ? -3.459 -10.386 10.560 1.00 98.31 114 CYS A CA 1
ATOM 916 C C . CYS A 1 114 ? -3.538 -9.430 11.758 1.00 98.31 114 CYS A C 1
ATOM 918 O O . CYS A 1 114 ? -4.163 -8.370 11.682 1.00 98.31 114 CYS A O 1
ATOM 920 N N . CYS A 1 115 ? -2.842 -9.776 12.843 1.00 97.50 115 CYS A N 1
ATOM 921 C CA . CYS A 1 115 ? -2.717 -8.973 14.061 1.00 97.50 115 CYS A CA 1
ATOM 922 C C . CYS A 1 115 ? -1.313 -8.400 14.279 1.00 97.50 115 CYS A C 1
ATOM 924 O O . CYS A 1 115 ? -1.087 -7.700 15.270 1.00 97.50 115 CYS A O 1
ATOM 926 N N . LYS A 1 116 ? -0.359 -8.669 13.375 1.00 97.88 116 LYS A N 1
ATOM 927 C CA . LYS A 1 116 ? 0.990 -8.100 13.481 1.00 97.88 116 LYS A CA 1
ATOM 928 C C . LYS A 1 116 ? 0.927 -6.577 13.400 1.00 97.88 116 LYS A C 1
ATOM 930 O O . LYS A 1 116 ? 0.252 -5.997 12.552 1.00 97.88 116 LYS A O 1
ATOM 935 N N . LYS A 1 117 ? 1.711 -5.928 14.262 1.00 97.12 117 LYS A N 1
ATOM 936 C CA . LYS A 1 117 ? 1.933 -4.475 14.245 1.00 97.12 117 LYS A CA 1
ATOM 937 C C . LYS A 1 117 ? 2.618 -4.015 12.952 1.00 97.12 117 LYS A C 1
ATOM 939 O O . LYS A 1 117 ? 2.383 -2.894 12.504 1.00 97.12 117 LYS A O 1
ATOM 944 N N . ASN A 1 118 ? 3.456 -4.881 12.388 1.00 97.62 118 ASN A N 1
ATOM 945 C CA . ASN A 1 118 ? 4.225 -4.686 11.168 1.00 97.62 118 ASN A CA 1
ATOM 946 C C . ASN A 1 118 ? 3.942 -5.805 10.140 1.00 97.62 118 ASN A C 1
ATOM 948 O O . ASN A 1 118 ? 4.777 -6.696 9.956 1.00 97.62 118 ASN A O 1
ATOM 952 N N . PRO A 1 119 ? 2.748 -5.837 9.519 1.00 98.12 119 PRO A N 1
ATOM 953 C CA . PRO A 1 119 ? 2.415 -6.873 8.547 1.00 98.12 119 PRO A CA 1
ATOM 954 C C . PRO A 1 119 ? 3.317 -6.787 7.310 1.00 98.12 119 PRO A C 1
ATOM 956 O O . PRO A 1 119 ? 3.764 -5.706 6.930 1.00 98.12 119 PRO A O 1
ATOM 959 N N . THR A 1 120 ? 3.548 -7.933 6.669 1.00 97.75 120 THR A N 1
ATOM 960 C CA . THR A 1 120 ? 4.133 -8.026 5.325 1.00 97.75 120 THR A CA 1
ATOM 961 C C . THR A 1 120 ? 3.114 -8.684 4.410 1.00 97.75 120 THR A C 1
ATOM 963 O O . THR A 1 120 ? 2.582 -9.742 4.740 1.00 97.75 120 THR A O 1
ATOM 966 N N . ILE A 1 121 ? 2.820 -8.038 3.289 1.00 97.94 121 ILE A N 1
ATOM 967 C CA . ILE A 1 121 ? 1.816 -8.446 2.313 1.00 97.94 121 ILE A CA 1
ATOM 968 C C . ILE A 1 121 ? 2.502 -8.865 1.025 1.00 97.94 121 ILE A C 1
ATOM 970 O O . ILE A 1 121 ? 3.473 -8.238 0.596 1.00 97.94 121 ILE A O 1
ATOM 974 N N . VAL A 1 122 ? 1.952 -9.900 0.407 1.00 97.31 122 VAL A N 1
ATOM 975 C CA . VAL A 1 122 ? 2.293 -10.348 -0.940 1.00 97.31 122 VAL A CA 1
ATOM 976 C C . VAL A 1 122 ? 1.041 -10.402 -1.800 1.00 97.31 122 VAL A C 1
ATOM 978 O O . VAL A 1 122 ? -0.072 -10.556 -1.290 1.00 97.31 122 VAL A O 1
ATOM 981 N N . ASP A 1 123 ? 1.231 -10.270 -3.103 1.00 97.38 123 ASP A N 1
ATOM 982 C CA . ASP A 1 123 ? 0.184 -10.505 -4.090 1.00 97.38 123 ASP A CA 1
ATOM 983 C C . ASP A 1 123 ? -0.223 -11.985 -4.107 1.00 97.38 123 ASP A C 1
ATOM 985 O O . ASP A 1 123 ? 0.575 -12.872 -3.780 1.00 97.38 123 ASP A O 1
ATOM 989 N N . LEU A 1 124 ? -1.461 -12.263 -4.508 1.00 97.38 124 LEU A N 1
ATOM 990 C CA . LEU A 1 124 ? -1.887 -13.639 -4.751 1.00 97.38 124 LEU A CA 1
ATOM 991 C C . LEU A 1 124 ? -1.314 -14.170 -6.077 1.00 97.38 124 LEU A C 1
ATOM 993 O O . LEU A 1 124 ? -0.830 -13.421 -6.929 1.00 97.38 124 LEU A O 1
ATOM 997 N N . LEU A 1 125 ? -1.342 -15.490 -6.254 1.00 96.69 125 LEU A N 1
ATOM 998 C CA . LEU A 1 125 ? -0.846 -16.136 -7.470 1.00 96.69 125 LEU A CA 1
ATOM 999 C C . LEU A 1 125 ? -1.906 -16.130 -8.590 1.00 96.69 125 LEU A C 1
ATOM 1001 O O . LEU A 1 125 ? -3.112 -16.073 -8.305 1.00 96.69 125 LEU A O 1
ATOM 1005 N N . PRO A 1 126 ? -1.482 -16.249 -9.862 1.00 95.56 126 PRO A N 1
ATOM 1006 C CA . PRO A 1 126 ? -2.399 -16.501 -10.968 1.00 95.56 126 PRO A CA 1
ATOM 1007 C C . PRO A 1 126 ? -3.273 -17.735 -10.706 1.00 95.56 126 PRO A C 1
ATOM 1009 O O . PRO A 1 126 ? -2.814 -18.719 -10.131 1.00 95.56 126 PRO A O 1
ATOM 1012 N N . GLY A 1 127 ? -4.542 -17.683 -11.119 1.00 94.44 127 GLY A N 1
ATOM 1013 C CA . GLY A 1 127 ? -5.518 -18.757 -10.869 1.00 94.44 127 GLY A CA 1
ATOM 1014 C C . GLY A 1 127 ? -6.304 -18.629 -9.558 1.00 94.44 127 GLY A C 1
ATOM 1015 O O . GLY A 1 127 ? -7.139 -19.480 -9.264 1.00 94.44 127 GLY A O 1
ATOM 1016 N N . THR A 1 128 ? -6.087 -17.556 -8.791 1.00 95.31 128 THR A N 1
ATOM 1017 C CA . THR A 1 128 ? -6.902 -17.211 -7.612 1.00 95.31 128 THR A CA 1
ATOM 1018 C C . THR A 1 128 ? -8.403 -17.186 -7.959 1.00 95.31 128 THR A C 1
ATOM 1020 O O . THR A 1 128 ? -8.756 -16.675 -9.019 1.00 95.31 128 THR A O 1
ATOM 1023 N N . PRO A 1 129 ? -9.318 -17.685 -7.109 1.00 96.38 129 PRO A N 1
ATOM 1024 C CA . PRO A 1 129 ? -10.762 -17.628 -7.359 1.00 96.38 129 PRO A CA 1
ATOM 1025 C C . PRO A 1 129 ? -11.302 -16.200 -7.547 1.00 96.38 129 PRO A C 1
ATOM 1027 O O . PRO A 1 129 ? -10.878 -15.276 -6.859 1.00 96.38 129 PRO A O 1
ATOM 1030 N N . TYR A 1 130 ? -12.286 -16.015 -8.436 1.00 93.56 130 TYR A N 1
ATOM 1031 C CA . TYR A 1 130 ? -12.813 -14.687 -8.803 1.00 93.56 130 TYR A CA 1
ATOM 1032 C C . TYR A 1 130 ? -13.305 -13.852 -7.606 1.00 93.56 130 TYR A C 1
ATOM 1034 O O . TYR A 1 130 ? -13.099 -12.644 -7.561 1.00 93.56 130 TYR A O 1
ATOM 1042 N N . ASN A 1 131 ? -13.897 -14.491 -6.595 1.00 94.75 131 ASN A N 1
ATOM 1043 C CA . ASN A 1 131 ? -14.376 -13.832 -5.373 1.00 94.75 131 ASN A CA 1
ATOM 1044 C C . ASN A 1 131 ? -13.257 -13.310 -4.450 1.00 94.75 131 ASN A C 1
ATOM 1046 O O . ASN A 1 131 ? -13.551 -12.620 -3.478 1.00 94.75 131 ASN A O 1
ATOM 1050 N N . GLN A 1 132 ? -12.000 -13.651 -4.727 1.00 94.88 132 GLN A N 1
ATOM 1051 C CA . GLN A 1 132 ? -10.819 -13.183 -4.000 1.00 94.88 132 GLN A CA 1
ATOM 1052 C C . GLN A 1 132 ? -9.953 -12.244 -4.849 1.00 94.88 132 GLN A C 1
ATOM 1054 O O . GLN A 1 132 ? -8.912 -11.784 -4.379 1.00 94.88 132 GLN A O 1
ATOM 1059 N N . GLN A 1 133 ? -10.367 -11.952 -6.084 1.00 95.56 133 GLN A N 1
ATOM 1060 C CA . GLN A 1 133 ? -9.649 -11.064 -6.988 1.00 95.56 133 GLN A CA 1
ATOM 1061 C C . GLN A 1 133 ? -10.120 -9.611 -6.861 1.00 95.56 133 GLN A C 1
ATOM 1063 O O . GLN A 1 133 ? -11.263 -9.310 -6.522 1.00 95.56 133 GLN A O 1
ATOM 1068 N N . ILE A 1 134 ? -9.219 -8.699 -7.208 1.00 96.19 134 ILE A N 1
ATOM 1069 C CA . ILE A 1 134 ? -9.494 -7.286 -7.465 1.00 96.19 134 ILE A CA 1
ATOM 1070 C C . ILE A 1 134 ? -8.741 -6.867 -8.735 1.00 96.19 134 ILE A C 1
ATOM 1072 O O . ILE A 1 134 ? -7.841 -7.564 -9.201 1.00 96.19 134 ILE A O 1
ATOM 1076 N N . ALA A 1 135 ? -9.106 -5.729 -9.324 1.00 93.75 135 ALA A N 1
ATOM 1077 C CA . ALA A 1 135 ? -8.424 -5.196 -10.498 1.00 93.75 135 ALA A CA 1
ATOM 1078 C C . ALA A 1 135 ? -6.898 -5.132 -10.298 1.00 93.75 135 ALA A C 1
ATOM 1080 O O . ALA A 1 135 ? -6.416 -4.685 -9.259 1.00 93.75 135 ALA A O 1
ATOM 1081 N N . ASN A 1 136 ? -6.131 -5.533 -11.310 1.00 94.69 136 ASN A N 1
ATOM 1082 C CA . ASN A 1 136 ? -4.664 -5.527 -11.303 1.00 94.69 136 ASN A CA 1
ATOM 1083 C C . ASN A 1 136 ? -3.999 -6.402 -10.218 1.00 94.69 136 ASN A C 1
ATOM 1085 O O . ASN A 1 136 ? -2.806 -6.242 -9.994 1.00 94.69 136 ASN A O 1
ATOM 1089 N N . CYS A 1 137 ? -4.707 -7.301 -9.532 1.00 94.12 137 CYS A N 1
ATOM 1090 C CA . CYS A 1 137 ? -4.073 -8.240 -8.598 1.00 94.12 137 CYS A CA 1
ATOM 1091 C C . CYS A 1 137 ? -3.567 -9.505 -9.290 1.00 94.12 137 CYS A C 1
ATOM 1093 O O . CYS A 1 137 ? -3.800 -9.738 -10.478 1.00 94.12 137 CYS A O 1
ATOM 1095 N N . CYS A 1 138 ? -3.017 -10.380 -8.458 1.00 95.56 138 CYS A N 1
ATOM 1096 C CA . CYS A 1 138 ? -3.004 -11.818 -8.650 1.00 95.56 138 CYS A CA 1
ATOM 1097 C C . CYS A 1 138 ? -2.046 -12.287 -9.749 1.00 95.56 138 CYS A C 1
ATOM 1099 O O . CYS A 1 138 ? -2.298 -13.266 -10.451 1.00 95.56 138 CYS A O 1
ATOM 1101 N N . LYS A 1 139 ? -0.931 -11.569 -9.891 1.00 95.88 139 LYS A N 1
ATOM 1102 C CA . LYS A 1 139 ? 0.149 -11.836 -10.847 1.00 95.88 139 LYS A CA 1
ATOM 1103 C C . LYS A 1 139 ? 1.394 -12.385 -10.149 1.00 95.88 139 LYS A C 1
ATOM 1105 O O . LYS A 1 139 ? 2.484 -12.337 -10.712 1.00 95.88 139 LYS A O 1
ATOM 1110 N N . GLY A 1 140 ? 1.263 -12.860 -8.907 1.00 94.88 140 GLY A N 1
ATOM 1111 C CA . GLY A 1 140 ? 2.400 -13.287 -8.092 1.00 94.88 140 GLY A CA 1
ATOM 1112 C C . GLY A 1 140 ? 3.366 -12.143 -7.783 1.00 94.88 140 GLY A C 1
ATOM 1113 O O . GLY A 1 140 ? 4.556 -12.371 -7.604 1.00 94.88 140 GLY A O 1
ATOM 1114 N N . GLY A 1 141 ? 2.866 -10.906 -7.771 1.00 95.06 141 GLY A N 1
ATOM 1115 C CA . GLY A 1 141 ? 3.626 -9.721 -7.397 1.00 95.06 141 GLY A CA 1
ATOM 1116 C C . GLY A 1 141 ? 4.508 -9.162 -8.508 1.00 95.06 141 GLY A C 1
ATOM 1117 O O . GLY A 1 141 ? 5.354 -8.314 -8.232 1.00 95.06 141 GLY A O 1
ATOM 1118 N N . VAL A 1 142 ? 4.328 -9.610 -9.751 1.00 95.81 142 VAL A N 1
ATOM 1119 C CA . VAL A 1 142 ? 5.033 -9.052 -10.909 1.00 95.81 142 VAL A CA 1
ATOM 1120 C C . VAL A 1 142 ? 4.417 -7.707 -11.305 1.00 95.81 142 VAL A C 1
ATOM 1122 O O . VAL A 1 142 ? 3.197 -7.591 -11.464 1.00 95.81 142 VAL A O 1
ATOM 1125 N N . ILE A 1 143 ? 5.261 -6.686 -11.486 1.00 96.12 143 ILE A N 1
ATOM 1126 C CA . ILE A 1 143 ? 4.848 -5.351 -11.946 1.00 96.12 143 ILE A CA 1
ATOM 1127 C C . ILE A 1 143 ? 5.793 -4.866 -13.040 1.00 96.12 143 ILE A C 1
ATOM 1129 O O . ILE A 1 143 ? 6.978 -4.632 -12.793 1.00 96.12 143 ILE A O 1
ATOM 1133 N N . SER A 1 144 ? 5.257 -4.656 -14.240 1.00 95.50 144 SER A N 1
ATOM 1134 C CA . SER A 1 144 ? 6.037 -4.129 -15.359 1.00 95.50 144 SER A CA 1
ATOM 1135 C C . SER A 1 144 ? 6.398 -2.655 -15.173 1.00 95.50 144 SER A C 1
ATOM 1137 O O . SER A 1 144 ? 5.812 -1.964 -14.344 1.00 95.50 144 SER A O 1
ATOM 1139 N N . SER A 1 145 ? 7.370 -2.157 -15.934 1.00 93.44 145 SER A N 1
ATOM 1140 C CA . SER A 1 145 ? 7.656 -0.724 -15.991 1.00 93.44 145 SER A CA 1
ATOM 1141 C C . SER A 1 145 ? 6.519 0.017 -16.713 1.00 93.44 145 SER A C 1
ATOM 1143 O O . SER A 1 145 ? 5.953 -0.492 -17.686 1.00 93.44 145 SER A O 1
ATOM 1145 N N . TRP A 1 146 ? 6.178 1.227 -16.260 1.00 93.25 146 TRP A N 1
ATOM 1146 C CA . TRP A 1 146 ? 5.089 2.007 -16.862 1.00 93.25 146 TRP A CA 1
ATOM 1147 C C . TRP A 1 146 ? 5.337 2.336 -18.330 1.00 93.25 146 TRP A C 1
ATOM 1149 O O . TRP A 1 146 ? 4.395 2.401 -19.110 1.00 93.25 146 TRP A O 1
ATOM 1159 N N . VAL A 1 147 ? 6.593 2.564 -18.714 1.00 91.69 147 VAL A N 1
ATOM 1160 C CA . VAL A 1 147 ? 6.925 2.958 -20.088 1.00 91.69 147 VAL A CA 1
ATOM 1161 C C . VAL A 1 147 ? 6.854 1.778 -21.052 1.00 91.69 147 VAL A C 1
ATOM 1163 O O . VAL A 1 147 ? 6.405 1.963 -22.180 1.00 91.69 147 VAL A O 1
ATOM 1166 N N . GLN A 1 148 ? 7.279 0.582 -20.635 1.00 92.56 148 GLN A N 1
ATOM 1167 C CA . GLN A 1 148 ? 7.302 -0.578 -21.531 1.00 92.56 148 GLN A CA 1
ATOM 1168 C C . GLN A 1 148 ? 5.950 -1.294 -21.584 1.00 92.56 148 GLN A C 1
ATOM 1170 O O . GLN A 1 148 ? 5.553 -1.742 -22.655 1.00 92.56 148 GLN A O 1
ATOM 1175 N N . ASP A 1 149 ? 5.234 -1.389 -20.460 1.00 95.12 149 ASP A N 1
ATOM 1176 C CA . ASP A 1 149 ? 3.922 -2.041 -20.403 1.00 95.12 149 ASP A CA 1
ATOM 1177 C C . ASP A 1 149 ? 3.009 -1.370 -19.357 1.00 95.12 149 ASP A C 1
ATOM 1179 O O . ASP A 1 149 ? 2.887 -1.840 -18.218 1.00 95.12 149 ASP A O 1
ATOM 1183 N N . PRO A 1 150 ? 2.330 -0.269 -19.741 1.00 93.88 150 PRO A N 1
ATOM 1184 C CA . PRO A 1 150 ? 1.443 0.471 -18.848 1.00 93.88 150 PRO A CA 1
ATOM 1185 C C . PRO A 1 150 ? 0.284 -0.368 -18.293 1.00 93.88 150 PRO A C 1
ATOM 1187 O O . PRO A 1 150 ? -0.207 -0.087 -17.199 1.00 93.88 150 PRO A O 1
ATOM 1190 N N . ALA A 1 151 ? -0.174 -1.388 -19.028 1.00 94.12 151 ALA A N 1
ATOM 1191 C CA . ALA A 1 151 ? -1.312 -2.211 -18.623 1.00 94.12 151 ALA A CA 1
ATOM 1192 C C . ALA A 1 151 ? -0.967 -3.106 -17.423 1.00 94.12 151 ALA A C 1
ATOM 1194 O O . ALA A 1 151 ? -1.812 -3.334 -16.558 1.00 94.12 151 ALA A O 1
ATOM 1195 N N . ASN A 1 152 ? 0.287 -3.562 -17.331 1.00 95.56 152 ASN A N 1
ATOM 1196 C CA . ASN A 1 152 ? 0.764 -4.397 -16.227 1.00 95.56 152 ASN A CA 1
ATOM 1197 C C . ASN A 1 152 ? 1.636 -3.654 -15.207 1.00 95.56 152 ASN A C 1
ATOM 1199 O O . ASN A 1 152 ? 2.132 -4.281 -14.266 1.00 95.56 152 ASN A O 1
ATOM 1203 N N . ALA A 1 153 ? 1.765 -2.331 -15.331 1.00 96.75 153 ALA A N 1
ATOM 1204 C CA . ALA A 1 153 ? 2.560 -1.479 -14.446 1.00 96.75 153 ALA A CA 1
ATOM 1205 C C . ALA A 1 153 ? 1.892 -1.129 -13.104 1.00 96.75 153 ALA A C 1
ATOM 1207 O O . ALA A 1 153 ? 2.361 -0.255 -12.367 1.00 96.75 153 ALA A O 1
ATOM 1208 N N . ALA A 1 154 ? 0.799 -1.819 -12.773 1.00 97.38 154 ALA A N 1
ATOM 1209 C CA . ALA A 1 154 ? 0.132 -1.712 -11.488 1.00 97.38 154 ALA A CA 1
ATOM 1210 C C . ALA A 1 154 ? -0.149 -3.085 -10.867 1.00 97.38 154 ALA A C 1
ATOM 1212 O O . ALA A 1 154 ? -0.440 -4.057 -11.573 1.00 97.38 154 ALA A O 1
ATOM 1213 N N . SER A 1 155 ? -0.117 -3.130 -9.536 1.00 97.50 155 SER A N 1
ATOM 1214 C CA . SER A 1 155 ? -0.625 -4.234 -8.716 1.00 97.50 155 SER A CA 1
ATOM 1215 C C . SER A 1 155 ? -1.554 -3.681 -7.647 1.00 97.50 155 SER A C 1
ATOM 1217 O O . SER A 1 155 ? -1.260 -2.618 -7.101 1.00 97.50 155 SER A O 1
ATOM 1219 N N . SER A 1 156 ? -2.654 -4.358 -7.314 1.00 97.94 156 SER A N 1
ATOM 1220 C CA . SER A 1 156 ? -3.519 -3.880 -6.229 1.00 97.94 156 SER A CA 1
ATOM 1221 C C . SER A 1 156 ? -4.068 -4.984 -5.338 1.00 97.94 156 SER A C 1
ATOM 1223 O O . SER A 1 156 ? -4.203 -6.132 -5.754 1.00 97.94 156 SER A O 1
ATOM 1225 N N . PHE A 1 157 ? -4.381 -4.613 -4.101 1.00 98.44 157 PHE A N 1
ATOM 1226 C CA . PHE A 1 157 ? -5.080 -5.452 -3.140 1.00 98.44 157 PHE A CA 1
ATOM 1227 C C . PHE A 1 157 ? -6.024 -4.597 -2.295 1.00 98.44 157 PHE A C 1
ATOM 1229 O O . PHE A 1 157 ? -5.813 -3.398 -2.097 1.00 98.44 157 PHE A O 1
ATOM 1236 N N . GLN A 1 158 ? -7.075 -5.2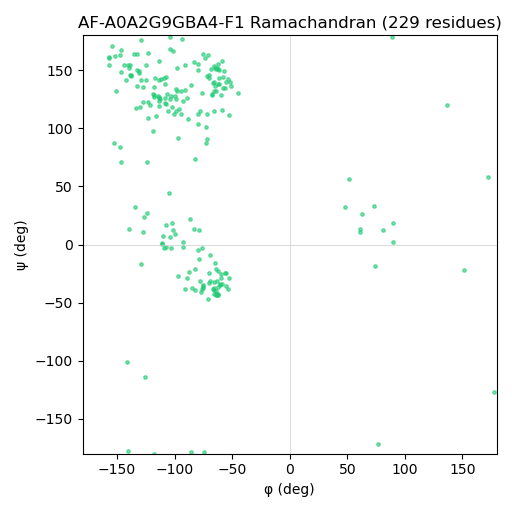19 -1.778 1.00 98.44 158 GLN A N 1
ATOM 1237 C CA . GLN A 1 158 ? -8.001 -4.603 -0.839 1.00 98.44 158 GLN A CA 1
ATOM 1238 C C . GLN A 1 158 ? -7.776 -5.181 0.550 1.00 98.44 158 GLN A C 1
ATOM 1240 O O . GLN A 1 158 ? -7.526 -6.376 0.698 1.00 98.44 158 GLN A O 1
ATOM 1245 N N . LEU A 1 159 ? -7.923 -4.346 1.574 1.00 98.19 159 LEU A N 1
ATOM 1246 C CA . LEU A 1 159 ? -7.951 -4.785 2.959 1.00 98.19 159 LEU A CA 1
ATOM 1247 C C . LEU A 1 159 ? -9.035 -4.071 3.764 1.00 98.19 159 LEU A C 1
ATOM 1249 O O . LEU A 1 159 ? -9.316 -2.888 3.561 1.00 98.19 159 LEU A O 1
ATOM 1253 N N . SER A 1 160 ? -9.620 -4.805 4.704 1.00 98.19 160 SER A N 1
ATOM 1254 C CA . SER A 1 160 ? -10.456 -4.250 5.765 1.00 98.19 160 SER A CA 1
ATOM 1255 C C . SER A 1 160 ? -9.597 -4.054 7.010 1.00 98.19 160 SER A C 1
ATOM 1257 O O . SER A 1 160 ? -9.053 -5.018 7.551 1.00 98.19 160 SER A O 1
ATOM 1259 N N . VAL A 1 161 ? -9.436 -2.807 7.444 1.00 98.25 161 VAL A N 1
ATOM 1260 C CA . VAL A 1 161 ? -8.633 -2.428 8.609 1.00 98.25 161 VAL A CA 1
ATOM 1261 C C . VAL A 1 161 ? -9.553 -2.238 9.807 1.00 98.25 161 VAL A C 1
ATOM 1263 O O . VAL A 1 161 ? -10.500 -1.456 9.746 1.00 98.25 161 VAL A O 1
ATOM 1266 N N . GLY A 1 162 ? -9.254 -2.942 10.894 1.00 97.19 162 GLY A N 1
ATOM 1267 C CA . GLY A 1 162 ? -9.952 -2.864 12.174 1.00 97.19 162 GLY A CA 1
ATOM 1268 C C . GLY A 1 162 ? -9.184 -2.083 13.228 1.00 97.19 162 GLY A C 1
ATOM 1269 O O . GLY A 1 162 ? -7.991 -1.817 13.074 1.00 97.19 162 GLY A O 1
ATOM 1270 N N . GLN A 1 163 ? -9.859 -1.756 14.330 1.00 95.25 163 GLN A N 1
ATOM 1271 C CA . GLN A 1 163 ? -9.331 -0.940 15.438 1.00 95.25 163 GLN A CA 1
ATOM 1272 C C . GLN A 1 163 ? -8.639 0.361 14.985 1.00 95.25 163 GLN A C 1
ATOM 1274 O O . GLN A 1 163 ? -7.678 0.833 15.605 1.00 95.25 163 GLN A O 1
ATOM 1279 N N . ALA A 1 164 ? -9.128 0.936 13.891 1.00 94.31 164 ALA A N 1
ATOM 1280 C CA . ALA A 1 164 ? -8.657 2.182 13.318 1.00 94.31 164 ALA A CA 1
ATOM 1281 C C . ALA A 1 164 ? -9.632 3.328 13.634 1.00 94.31 164 ALA A C 1
ATOM 1283 O O . ALA A 1 164 ? -10.656 3.163 14.293 1.00 94.31 164 ALA A O 1
ATOM 1284 N N . GLY A 1 165 ? -9.299 4.539 13.189 1.00 90.81 165 GLY A N 1
ATOM 1285 C CA . GLY A 1 165 ? -10.274 5.627 13.195 1.00 90.81 165 GLY A CA 1
ATOM 1286 C C . GLY A 1 165 ? -11.363 5.399 12.144 1.00 90.81 165 GLY A C 1
ATOM 1287 O O . GLY A 1 165 ? -11.075 4.898 11.063 1.00 90.81 165 GLY A O 1
ATOM 1288 N N . THR A 1 166 ? -12.589 5.820 12.442 1.00 92.69 166 THR A N 1
ATOM 1289 C CA . THR A 1 166 ? -13.758 5.744 11.544 1.00 92.69 166 THR A CA 1
ATOM 1290 C C . THR A 1 166 ? -14.102 7.091 10.892 1.00 92.69 166 THR A C 1
ATOM 1292 O O . THR A 1 166 ? -15.223 7.326 10.451 1.00 92.69 166 THR A O 1
ATOM 1295 N N . SER A 1 167 ? -13.154 8.033 10.876 1.00 92.12 167 SER A N 1
ATOM 1296 C CA . SER A 1 167 ? -13.331 9.351 10.264 1.00 92.12 167 SER A CA 1
ATOM 1297 C C . SER A 1 167 ? -12.005 9.922 9.769 1.00 92.12 167 SER A C 1
ATOM 1299 O O . SER A 1 167 ? -10.934 9.561 10.270 1.00 92.12 167 SER A O 1
ATOM 1301 N N . ASN A 1 168 ? -12.083 10.926 8.890 1.00 89.69 168 ASN A N 1
ATOM 1302 C CA . ASN A 1 168 ? -10.914 11.640 8.363 1.00 89.69 168 ASN A CA 1
ATOM 1303 C C . ASN A 1 168 ? -10.009 12.248 9.451 1.00 89.69 168 ASN A C 1
ATOM 1305 O O . ASN A 1 168 ? -8.826 12.473 9.212 1.00 89.69 168 ASN A O 1
ATOM 1309 N N . LYS A 1 169 ? -10.550 12.530 10.644 1.00 89.50 169 LYS A N 1
ATOM 1310 C CA . LYS A 1 169 ? -9.800 13.128 11.761 1.00 89.50 169 LYS A CA 1
ATOM 1311 C C . LYS A 1 169 ? -9.136 12.083 12.659 1.00 89.50 169 LYS A C 1
ATOM 1313 O O . LYS A 1 169 ? -8.129 12.372 13.304 1.00 89.50 169 LYS A O 1
ATOM 1318 N N . THR A 1 170 ? -9.718 10.888 12.753 1.00 92.88 170 THR A N 1
ATOM 1319 C CA . THR A 1 170 ? -9.309 9.861 13.725 1.00 92.88 170 THR A CA 1
ATOM 1320 C C . THR A 1 170 ? -8.359 8.823 13.133 1.00 92.88 170 THR A C 1
ATOM 1322 O O . THR A 1 170 ? -7.548 8.259 13.881 1.00 92.88 170 THR A O 1
ATOM 1325 N N . VAL A 1 171 ? -8.427 8.593 11.814 1.00 94.50 171 VAL A N 1
ATOM 1326 C CA . VAL A 1 171 ? -7.484 7.737 11.081 1.00 94.50 171 VAL A CA 1
ATOM 1327 C C . VAL A 1 171 ? -6.072 8.292 11.194 1.00 94.50 171 VAL A C 1
ATOM 1329 O O . VAL A 1 171 ? -5.833 9.495 11.090 1.00 94.50 171 VAL A O 1
ATOM 1332 N N . ARG A 1 172 ? -5.111 7.393 11.404 1.00 94.25 172 ARG A N 1
ATOM 1333 C CA . ARG A 1 172 ? -3.686 7.706 11.371 1.00 94.25 172 ARG A CA 1
ATOM 1334 C C . ARG A 1 172 ? -3.040 6.913 10.247 1.00 94.25 172 ARG A C 1
ATOM 1336 O O . ARG A 1 172 ? -3.318 5.729 10.092 1.00 94.25 172 ARG A O 1
ATOM 1343 N N . LEU A 1 173 ? -2.189 7.586 9.479 1.00 94.19 173 LEU A N 1
ATOM 1344 C CA . LEU A 1 173 ? -1.485 6.964 8.367 1.00 94.19 173 LEU A CA 1
ATOM 1345 C C . LEU A 1 173 ? -0.502 5.915 8.913 1.00 94.19 173 LEU A C 1
ATOM 1347 O O . LEU A 1 173 ? 0.161 6.184 9.927 1.00 94.19 173 LEU A O 1
ATOM 1351 N N . PRO A 1 174 ? -0.382 4.746 8.259 1.00 94.69 174 PRO A N 1
ATOM 1352 C CA . PRO A 1 174 ? 0.683 3.809 8.566 1.00 94.69 174 PRO A CA 1
ATOM 1353 C C . PRO A 1 174 ? 2.057 4.456 8.364 1.00 94.69 174 PRO A C 1
ATOM 1355 O O . PRO A 1 174 ? 2.212 5.452 7.654 1.00 94.69 174 PRO A O 1
ATOM 1358 N N . LYS A 1 175 ? 3.062 3.898 9.028 1.00 95.75 175 LYS A N 1
ATOM 1359 C CA . LYS A 1 175 ? 4.429 4.421 9.068 1.00 95.75 175 LYS A CA 1
ATOM 1360 C C . LYS A 1 175 ? 5.406 3.361 8.586 1.00 95.75 175 LYS A C 1
ATOM 1362 O O . LYS A 1 175 ? 5.064 2.185 8.576 1.00 95.75 175 LYS A O 1
ATOM 1367 N N . ASN A 1 176 ? 6.630 3.772 8.267 1.00 95.94 176 ASN A N 1
ATOM 1368 C CA . ASN A 1 176 ? 7.746 2.868 7.975 1.00 95.94 176 ASN A CA 1
ATOM 1369 C C . ASN A 1 176 ? 7.378 1.823 6.914 1.00 95.94 176 ASN A C 1
ATOM 1371 O O . ASN A 1 176 ? 7.409 0.620 7.175 1.00 95.94 176 ASN A O 1
ATOM 1375 N N . PHE A 1 177 ? 6.950 2.301 5.747 1.00 96.44 177 PHE A N 1
ATOM 1376 C CA . PHE A 1 177 ? 6.689 1.423 4.618 1.00 96.44 177 PHE A CA 1
ATOM 1377 C C . PHE A 1 177 ? 7.997 0.790 4.146 1.00 96.44 177 PHE A C 1
ATOM 1379 O O . PHE A 1 177 ? 9.034 1.448 4.091 1.00 96.44 177 PHE A O 1
ATOM 1386 N N . THR A 1 178 ? 7.933 -0.485 3.796 1.00 94.94 178 THR A N 1
ATOM 1387 C CA . THR A 1 178 ? 9.023 -1.228 3.179 1.00 94.94 178 THR A CA 1
ATOM 1388 C C . THR A 1 178 ? 8.518 -1.843 1.886 1.00 94.94 178 THR A C 1
ATOM 1390 O O . THR A 1 178 ? 7.377 -2.301 1.798 1.00 94.94 178 THR A O 1
ATOM 1393 N N . LEU A 1 179 ? 9.375 -1.848 0.873 1.00 94.25 179 LEU A N 1
ATOM 1394 C CA . LEU A 1 179 ? 9.118 -2.522 -0.386 1.00 94.25 179 LEU A CA 1
ATOM 1395 C C . LEU A 1 179 ? 10.332 -3.379 -0.711 1.00 94.25 179 LEU A C 1
ATOM 1397 O O . LEU A 1 179 ? 11.444 -2.876 -0.847 1.00 94.25 179 LEU A O 1
ATOM 1401 N N . LEU A 1 180 ? 10.109 -4.681 -0.798 1.00 88.56 180 LEU A N 1
ATOM 1402 C CA . LEU A 1 180 ? 11.106 -5.661 -1.199 1.00 88.56 180 LEU A CA 1
ATOM 1403 C C . LEU A 1 180 ? 10.622 -6.304 -2.494 1.00 88.56 180 LEU A C 1
ATOM 1405 O O . LEU A 1 180 ? 9.427 -6.538 -2.630 1.00 88.56 180 LEU A O 1
ATOM 1409 N N . GLY A 1 181 ? 11.520 -6.620 -3.421 1.00 77.00 181 GLY A N 1
ATOM 1410 C CA . GLY A 1 181 ? 11.158 -7.414 -4.597 1.00 77.00 181 GLY A CA 1
ATOM 1411 C C . GLY A 1 181 ? 11.755 -6.885 -5.902 1.00 77.00 181 GLY A C 1
ATOM 1412 O O . GLY A 1 181 ? 11.463 -5.744 -6.260 1.00 77.00 181 GLY A O 1
ATOM 1413 N N . PRO A 1 182 ? 12.575 -7.688 -6.614 1.00 60.84 182 PRO A N 1
ATOM 1414 C CA . PRO A 1 182 ? 13.055 -9.027 -6.233 1.00 60.84 182 PRO A CA 1
ATOM 1415 C C . PRO A 1 182 ? 14.234 -9.023 -5.231 1.00 60.84 182 PRO A C 1
ATOM 1417 O O . PRO A 1 182 ? 14.618 -10.081 -4.743 1.00 60.84 182 PRO A O 1
ATOM 1420 N N . GLY A 1 183 ? 14.786 -7.861 -4.862 1.00 71.31 183 GLY A N 1
ATOM 1421 C CA . GLY A 1 183 ? 15.902 -7.737 -3.911 1.00 71.31 183 GLY A CA 1
ATOM 1422 C C . GLY A 1 183 ? 15.772 -6.540 -2.958 1.00 71.31 183 GLY A C 1
ATOM 1423 O O . GLY A 1 183 ? 14.758 -5.832 -2.998 1.00 71.31 183 GLY A O 1
ATOM 1424 N N . PRO A 1 184 ? 16.770 -6.304 -2.081 1.00 69.81 184 PRO A N 1
ATOM 1425 C CA . PRO A 1 184 ? 16.902 -5.029 -1.381 1.00 69.81 184 PRO A CA 1
ATOM 1426 C C . PRO A 1 184 ? 17.200 -3.917 -2.399 1.00 69.81 184 PRO A C 1
ATOM 1428 O O . PRO A 1 184 ? 17.773 -4.180 -3.452 1.00 69.81 184 PRO A O 1
ATOM 1431 N N . GLY A 1 185 ? 16.805 -2.676 -2.113 1.00 82.25 185 GLY A N 1
ATOM 1432 C CA . GLY A 1 185 ? 17.125 -1.550 -3.001 1.00 82.25 185 GLY A CA 1
ATOM 1433 C C . GLY A 1 185 ? 16.125 -0.406 -2.973 1.00 82.25 185 GLY A C 1
ATOM 1434 O O . GLY A 1 185 ? 16.492 0.717 -3.299 1.00 82.25 185 GLY A O 1
ATOM 1435 N N . TYR A 1 186 ? 14.885 -0.657 -2.553 1.00 90.12 186 TYR A N 1
ATOM 1436 C CA . TYR A 1 186 ? 13.886 0.398 -2.429 1.00 90.12 186 TYR A CA 1
ATOM 1437 C C . TYR A 1 186 ? 13.883 1.015 -1.033 1.00 90.12 186 TYR A C 1
ATOM 1439 O O . TYR A 1 186 ? 13.809 0.309 -0.026 1.00 90.12 186 TYR A O 1
ATOM 1447 N N . THR A 1 187 ? 13.879 2.343 -0.993 1.00 91.50 187 THR A N 1
ATOM 1448 C CA . THR A 1 187 ? 13.624 3.126 0.218 1.00 91.50 187 THR A CA 1
ATOM 1449 C C . THR A 1 187 ? 12.320 3.877 0.047 1.00 91.50 187 THR A C 1
ATOM 1451 O O . THR A 1 187 ? 12.157 4.631 -0.910 1.00 91.50 187 THR A O 1
ATOM 1454 N N . CYS A 1 188 ? 11.384 3.677 0.971 1.00 94.44 188 CYS A N 1
ATOM 1455 C CA . CYS A 1 188 ? 10.092 4.350 0.957 1.00 94.44 188 CYS A CA 1
ATOM 1456 C C . CYS A 1 188 ? 10.083 5.546 1.908 1.00 94.44 188 CYS A C 1
ATOM 1458 O O . CYS A 1 188 ? 10.500 5.451 3.063 1.00 94.44 188 CYS A O 1
ATOM 1460 N N . GLY A 1 189 ? 9.566 6.671 1.421 1.00 94.94 189 GLY A N 1
ATOM 1461 C CA . GLY A 1 189 ? 9.336 7.863 2.227 1.00 94.94 189 GLY A CA 1
ATOM 1462 C C . GLY A 1 189 ? 8.125 7.740 3.165 1.00 94.94 189 GLY A C 1
ATOM 1463 O O . GLY A 1 189 ? 7.437 6.716 3.203 1.00 94.94 189 GLY A O 1
ATOM 1464 N N . PRO A 1 190 ? 7.814 8.801 3.927 1.00 96.06 190 PRO A N 1
ATOM 1465 C CA . PRO A 1 190 ? 6.601 8.850 4.734 1.00 96.06 190 PRO A CA 1
ATOM 1466 C C . PRO A 1 190 ? 5.349 8.936 3.851 1.00 96.06 190 PRO A C 1
ATOM 1468 O O . PRO A 1 190 ? 5.372 9.521 2.767 1.00 96.06 190 PRO A O 1
ATOM 1471 N N . ALA A 1 191 ? 4.231 8.411 4.353 1.00 96.44 191 ALA A N 1
ATOM 1472 C CA . ALA A 1 191 ? 2.937 8.551 3.699 1.00 96.44 191 ALA A CA 1
ATOM 1473 C C . ALA A 1 191 ? 2.459 10.013 3.734 1.00 96.44 191 ALA A C 1
ATOM 1475 O O . ALA A 1 191 ? 2.423 10.643 4.794 1.00 96.44 191 ALA A O 1
ATOM 1476 N N . LYS A 1 192 ? 2.074 10.544 2.572 1.00 96.38 192 LYS A N 1
ATOM 1477 C CA . LYS A 1 192 ? 1.619 11.927 2.387 1.00 96.38 192 LYS A CA 1
ATOM 1478 C C . LYS A 1 192 ? 0.154 11.943 1.985 1.00 96.38 192 LYS A C 1
ATOM 1480 O O . LYS A 1 192 ? -0.226 11.283 1.021 1.00 96.38 192 LYS A O 1
ATOM 1485 N N . LEU A 1 193 ? -0.661 12.717 2.700 1.00 96.06 193 LEU A N 1
ATOM 1486 C CA . LEU A 1 193 ? -2.055 12.938 2.325 1.00 96.06 193 LEU A CA 1
ATOM 1487 C C . LEU A 1 193 ? -2.113 13.704 0.998 1.00 96.06 193 LEU A C 1
ATOM 1489 O O . LEU A 1 193 ? -1.430 14.713 0.833 1.00 96.06 193 LEU A O 1
ATOM 1493 N N . VAL A 1 194 ? -2.932 13.225 0.068 1.00 96.94 194 VAL A N 1
ATOM 1494 C CA . VAL A 1 194 ? -3.133 13.842 -1.246 1.00 96.94 194 VAL A CA 1
ATOM 1495 C C . VAL A 1 194 ? -4.623 14.031 -1.518 1.00 96.94 194 VAL A C 1
ATOM 1497 O O . VAL A 1 194 ? -5.483 13.646 -0.723 1.00 96.94 194 VAL A O 1
ATOM 1500 N N . LYS A 1 195 ? -4.944 14.656 -2.653 1.00 97.25 195 LYS A N 1
ATOM 1501 C CA . LYS A 1 195 ? -6.327 14.798 -3.105 1.00 97.25 195 LYS A CA 1
ATOM 1502 C C . LYS A 1 195 ? -6.975 13.410 -3.258 1.00 97.25 195 LYS A C 1
ATOM 1504 O O . LYS A 1 195 ? -6.348 12.546 -3.873 1.00 97.25 195 LYS A O 1
ATOM 1509 N N . PRO A 1 196 ? -8.212 13.204 -2.768 1.00 97.12 196 PRO A N 1
ATOM 1510 C CA . PRO A 1 196 ? -8.885 11.921 -2.903 1.00 97.12 196 PRO A CA 1
ATOM 1511 C C . PRO A 1 196 ? -9.006 11.451 -4.357 1.00 97.12 196 PRO A C 1
ATOM 1513 O O . PRO A 1 196 ? -9.379 12.227 -5.245 1.00 97.12 196 PRO A O 1
ATOM 1516 N N . SER A 1 197 ? -8.702 10.173 -4.584 1.00 97.19 197 SER A N 1
ATOM 1517 C CA . SER A 1 197 ? -8.832 9.511 -5.881 1.00 97.19 197 SER A CA 1
ATOM 1518 C C . SER A 1 197 ? -10.281 9.507 -6.351 1.00 97.19 197 SER A C 1
ATOM 1520 O O . SER A 1 197 ? -11.199 9.305 -5.557 1.00 97.19 197 SER A O 1
ATOM 1522 N N . LYS A 1 198 ? -10.480 9.661 -7.660 1.00 96.56 198 LYS A N 1
ATOM 1523 C CA . LYS A 1 198 ? -11.777 9.487 -8.318 1.00 96.56 198 LYS A CA 1
ATOM 1524 C C . LYS A 1 198 ? -11.757 8.211 -9.146 1.00 96.56 198 LYS A C 1
ATOM 1526 O O . LYS A 1 198 ? -10.780 7.947 -9.841 1.00 96.56 198 LYS A O 1
ATOM 1531 N N . PHE A 1 199 ? -12.844 7.459 -9.087 1.00 93.88 199 PHE A N 1
ATOM 1532 C CA . PHE A 1 199 ? -13.034 6.220 -9.822 1.00 93.88 199 PHE A CA 1
ATOM 1533 C C . PHE A 1 199 ? -14.260 6.371 -10.705 1.00 93.88 199 PHE A C 1
ATOM 1535 O O . PHE A 1 199 ? -15.365 6.612 -10.221 1.00 93.88 199 PHE A O 1
ATOM 1542 N N . THR A 1 200 ? -14.062 6.243 -12.006 1.00 93.56 200 THR A N 1
ATOM 1543 C CA . THR A 1 200 ? -15.155 6.254 -12.973 1.00 93.56 200 THR A CA 1
ATOM 1544 C C . THR A 1 200 ? -15.553 4.813 -13.253 1.00 93.56 200 THR A C 1
ATOM 1546 O O . THR A 1 200 ? -14.690 3.968 -13.486 1.00 93.56 200 THR A O 1
ATOM 1549 N N . THR A 1 201 ? -16.849 4.517 -13.211 1.00 90.00 201 THR A N 1
ATOM 1550 C CA . THR A 1 201 ? -17.367 3.192 -13.560 1.00 90.00 201 THR A CA 1
ATOM 1551 C C . THR A 1 201 ? -17.065 2.847 -15.019 1.00 90.00 201 THR A C 1
ATOM 1553 O O . THR A 1 201 ? -16.884 3.735 -15.853 1.00 90.00 201 THR A O 1
ATOM 1556 N N . ALA A 1 202 ? -17.011 1.551 -15.346 1.00 88.75 202 ALA A N 1
ATOM 1557 C CA . ALA A 1 202 ? -16.666 1.087 -16.695 1.00 88.75 202 ALA A CA 1
ATOM 1558 C C . ALA A 1 202 ? -17.618 1.630 -17.781 1.00 88.75 202 ALA A C 1
ATOM 1560 O O . ALA A 1 202 ? -17.184 1.958 -18.882 1.00 88.75 202 ALA A O 1
ATOM 1561 N N . ASP A 1 203 ? -18.898 1.807 -17.442 1.00 92.31 203 ASP A N 1
ATOM 1562 C CA . ASP A 1 203 ? -19.926 2.415 -18.299 1.00 92.31 203 ASP A CA 1
ATOM 1563 C C . ASP A 1 203 ? -19.829 3.953 -18.400 1.00 92.31 203 ASP A C 1
ATOM 1565 O O . ASP A 1 203 ? -20.602 4.576 -19.125 1.00 92.31 203 ASP A O 1
ATOM 1569 N N . ARG A 1 204 ? -18.888 4.572 -17.675 1.00 91.94 204 ARG A N 1
ATOM 1570 C CA . ARG A 1 204 ? -18.626 6.019 -17.583 1.00 91.94 204 ARG A CA 1
ATOM 1571 C C . ARG A 1 204 ? -19.770 6.873 -17.036 1.00 91.94 204 ARG A C 1
ATOM 1573 O O . ARG A 1 204 ? -19.690 8.098 -17.096 1.00 91.94 204 ARG A O 1
ATOM 1580 N N . ARG A 1 205 ? -20.816 6.265 -16.475 1.00 94.69 205 ARG A N 1
ATOM 1581 C CA . ARG A 1 205 ? -22.006 6.996 -16.004 1.00 94.69 205 ARG A CA 1
ATOM 1582 C C . ARG A 1 205 ? -21.882 7.501 -14.574 1.00 94.69 205 ARG A C 1
ATOM 1584 O O . ARG A 1 205 ? -22.558 8.459 -14.207 1.00 94.69 205 ARG A O 1
ATOM 1591 N N . ARG A 1 206 ? -21.036 6.875 -13.755 1.00 95.19 206 ARG A N 1
ATOM 1592 C CA . ARG A 1 206 ? -20.886 7.203 -12.337 1.00 95.19 206 ARG A CA 1
ATOM 1593 C C . ARG A 1 206 ? -19.424 7.454 -11.999 1.00 95.19 206 ARG A C 1
ATOM 1595 O O . ARG A 1 206 ? -18.540 6.692 -12.373 1.00 95.19 206 ARG A O 1
ATOM 1602 N N . VAL A 1 207 ? -19.188 8.511 -11.229 1.00 94.75 207 VAL A N 1
ATOM 1603 C CA . VAL A 1 207 ? -17.891 8.792 -10.613 1.00 94.75 207 VAL A CA 1
ATOM 1604 C C . VAL A 1 207 ? -18.051 8.652 -9.107 1.00 94.75 207 VAL A C 1
ATOM 1606 O O . VAL A 1 207 ? -18.852 9.353 -8.492 1.00 94.75 207 VAL A O 1
ATOM 1609 N N . THR A 1 208 ? -17.310 7.728 -8.513 1.00 95.00 208 THR A N 1
ATOM 1610 C CA . THR A 1 208 ? -17.131 7.630 -7.065 1.00 95.00 208 THR A CA 1
ATOM 1611 C C . THR A 1 208 ? -15.773 8.210 -6.687 1.00 95.00 208 THR A C 1
ATOM 1613 O O . THR A 1 208 ? -14.934 8.493 -7.543 1.00 95.00 208 THR A O 1
ATOM 1616 N N . GLN A 1 209 ? -15.550 8.450 -5.402 1.00 96.38 209 GLN A N 1
ATOM 1617 C CA . GLN A 1 209 ? -14.265 8.932 -4.914 1.00 96.38 209 GLN A CA 1
ATOM 1618 C C . GLN A 1 209 ? -13.908 8.249 -3.603 1.00 96.38 209 GLN A C 1
ATOM 1620 O O . GLN A 1 209 ? -14.800 7.869 -2.843 1.00 96.38 209 GLN A O 1
ATOM 1625 N N . ALA A 1 210 ? -12.610 8.118 -3.349 1.00 97.31 210 ALA A N 1
ATOM 1626 C CA . ALA A 1 210 ? -12.115 7.739 -2.039 1.00 97.31 210 ALA A CA 1
ATOM 1627 C C . ALA A 1 210 ? -12.500 8.813 -1.008 1.00 97.31 210 ALA A C 1
ATOM 1629 O O . ALA A 1 210 ? -12.630 9.997 -1.323 1.00 97.31 210 ALA A O 1
ATOM 1630 N N . LEU A 1 211 ? -12.660 8.402 0.244 1.00 96.69 211 LEU A N 1
ATOM 1631 C CA . LEU A 1 211 ? -12.878 9.301 1.376 1.00 96.69 211 LEU A CA 1
ATOM 1632 C C . LEU A 1 211 ? -11.577 10.008 1.773 1.00 96.69 211 LEU A C 1
ATOM 1634 O O . LEU A 1 211 ? -11.588 11.178 2.157 1.00 96.69 211 LEU A O 1
ATOM 1638 N N . MET A 1 212 ? -10.456 9.294 1.642 1.00 96.38 212 MET A N 1
ATOM 1639 C CA . MET A 1 212 ? -9.095 9.794 1.811 1.00 96.38 212 MET A CA 1
ATOM 1640 C C . MET A 1 212 ? -8.158 9.056 0.862 1.00 96.38 212 MET A C 1
ATOM 1642 O O . MET A 1 212 ? -8.340 7.862 0.626 1.00 96.38 212 MET A O 1
ATOM 1646 N N . THR A 1 213 ? -7.114 9.741 0.406 1.00 97.88 213 THR A N 1
ATOM 1647 C CA . THR A 1 213 ? -6.020 9.117 -0.340 1.00 97.88 213 THR A CA 1
ATOM 1648 C C . THR A 1 213 ? -4.693 9.590 0.218 1.00 97.88 213 THR A C 1
ATOM 1650 O O . THR A 1 213 ? -4.507 10.785 0.462 1.00 97.88 213 THR A O 1
ATOM 1653 N N . TRP A 1 214 ? -3.752 8.672 0.393 1.00 96.56 214 TRP A N 1
ATOM 1654 C CA . TRP A 1 214 ? -2.361 9.024 0.650 1.00 96.56 214 TRP A CA 1
ATOM 1655 C C . TRP A 1 214 ? -1.409 8.234 -0.235 1.00 96.56 214 TRP A C 1
ATOM 1657 O O . TRP A 1 214 ? -1.683 7.095 -0.610 1.00 96.56 214 TRP A O 1
ATOM 1667 N N . ASN A 1 215 ? -0.276 8.862 -0.536 1.00 98.00 215 ASN A N 1
ATOM 1668 C CA . ASN A 1 215 ? 0.775 8.291 -1.360 1.00 98.00 215 ASN A CA 1
ATOM 1669 C C . ASN A 1 215 ? 2.031 8.060 -0.530 1.00 98.00 215 ASN A C 1
ATOM 1671 O O . ASN A 1 215 ? 2.418 8.892 0.292 1.00 98.00 215 ASN A O 1
ATOM 1675 N N . VAL A 1 216 ? 2.695 6.949 -0.805 1.00 97.44 216 VAL A N 1
ATOM 1676 C CA . VAL A 1 216 ? 4.056 6.661 -0.372 1.00 97.44 216 VAL A CA 1
ATOM 1677 C C . VAL A 1 216 ? 4.889 6.508 -1.630 1.00 97.44 216 VAL A C 1
ATOM 1679 O O . VAL A 1 216 ? 4.526 5.749 -2.524 1.00 97.44 216 VAL A O 1
ATOM 1682 N N . THR A 1 217 ? 5.999 7.228 -1.703 1.00 96.81 217 THR A N 1
ATOM 1683 C CA . THR A 1 217 ? 6.939 7.112 -2.818 1.00 96.81 217 THR A CA 1
ATOM 1684 C C . THR A 1 217 ? 8.136 6.300 -2.359 1.00 96.81 217 THR A C 1
ATOM 1686 O O . THR A 1 217 ? 8.734 6.615 -1.330 1.00 96.81 217 THR A O 1
ATOM 1689 N N . CYS A 1 218 ? 8.466 5.264 -3.120 1.00 94.38 218 CYS A N 1
ATOM 1690 C CA . CYS A 1 218 ? 9.633 4.425 -2.929 1.00 94.38 218 CYS A CA 1
ATOM 1691 C C . CYS A 1 218 ? 10.590 4.623 -4.102 1.00 94.38 218 CYS A C 1
ATOM 1693 O O . CYS A 1 218 ? 10.196 4.491 -5.262 1.00 94.38 218 CYS A O 1
ATOM 1695 N N . THR A 1 219 ? 11.843 4.943 -3.808 1.00 91.81 219 THR A N 1
ATOM 1696 C CA . THR A 1 219 ? 12.890 5.144 -4.813 1.00 91.81 219 THR A CA 1
ATOM 1697 C C . THR A 1 219 ? 13.889 4.006 -4.752 1.00 91.81 219 THR A C 1
ATOM 1699 O O . THR A 1 219 ? 14.173 3.466 -3.681 1.00 91.81 219 THR A O 1
ATOM 1702 N N . TYR A 1 220 ? 14.380 3.602 -5.920 1.00 88.38 220 TYR A N 1
ATOM 1703 C CA . TYR A 1 220 ? 15.401 2.571 -6.025 1.00 88.38 220 TYR A CA 1
ATOM 1704 C C . TYR A 1 220 ? 16.791 3.187 -5.874 1.00 88.38 220 TYR A C 1
ATOM 1706 O O . TYR A 1 220 ? 17.077 4.224 -6.471 1.00 88.38 220 TYR A O 1
ATOM 1714 N N . SER A 1 221 ? 17.655 2.512 -5.121 1.00 82.19 221 SER A N 1
ATOM 1715 C CA . SER A 1 221 ? 19.050 2.879 -4.932 1.00 82.19 221 SER A CA 1
ATOM 1716 C C . SER A 1 221 ? 19.966 1.705 -5.237 1.00 82.19 221 SER A C 1
ATOM 1718 O O . SER A 1 221 ? 19.885 0.650 -4.601 1.00 82.19 221 SER A O 1
ATOM 1720 N N . GLN A 1 222 ? 20.892 1.910 -6.176 1.00 77.25 222 GLN A N 1
ATOM 1721 C CA . GL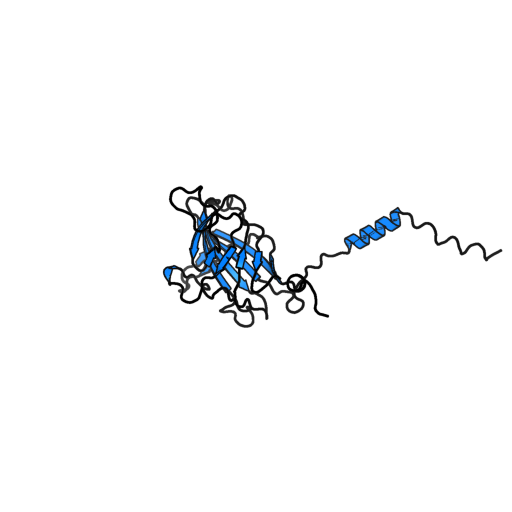N A 1 222 ? 21.887 0.898 -6.539 1.00 77.25 222 GLN A CA 1
ATOM 1722 C C . GLN A 1 222 ? 22.806 0.549 -5.356 1.00 77.25 222 GLN A C 1
ATOM 1724 O O . GLN A 1 222 ? 23.107 -0.621 -5.147 1.00 77.25 222 GLN A O 1
ATOM 1729 N N . PHE A 1 223 ? 23.160 1.529 -4.519 1.00 75.69 223 PHE A N 1
ATOM 1730 C CA . PHE A 1 223 ? 23.994 1.321 -3.327 1.00 75.69 223 PHE A CA 1
ATOM 1731 C C . PHE A 1 223 ? 23.315 0.454 -2.258 1.00 75.69 223 PHE A C 1
ATOM 1733 O O . PHE A 1 223 ? 23.976 -0.283 -1.532 1.00 75.69 223 PHE A O 1
ATOM 1740 N N . LEU A 1 224 ? 21.985 0.528 -2.151 1.00 72.81 224 LEU A N 1
ATOM 1741 C CA . LEU A 1 224 ? 21.226 -0.331 -1.239 1.00 72.81 224 LEU A CA 1
ATOM 1742 C C . LEU A 1 224 ? 21.048 -1.743 -1.801 1.00 72.81 224 LEU A C 1
ATOM 1744 O O . LEU A 1 224 ? 20.978 -2.703 -1.031 1.00 72.81 224 LEU A O 1
ATOM 1748 N N . ALA A 1 225 ? 20.971 -1.866 -3.127 1.00 72.94 225 ALA A N 1
ATOM 1749 C CA . ALA A 1 225 ? 20.847 -3.145 -3.810 1.00 72.94 225 ALA A CA 1
ATOM 1750 C C . ALA A 1 225 ? 22.166 -3.933 -3.845 1.00 72.94 225 ALA 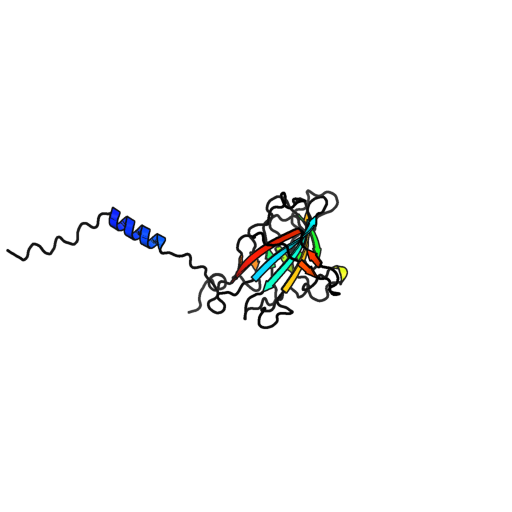A C 1
ATOM 1752 O O . ALA A 1 225 ? 22.158 -5.151 -3.672 1.00 72.94 225 ALA A O 1
ATOM 1753 N N . GLN A 1 226 ? 23.301 -3.249 -4.005 1.00 70.50 226 GLN A N 1
ATOM 1754 C CA . GLN A 1 226 ? 24.644 -3.827 -3.966 1.00 70.50 226 GLN A CA 1
ATOM 1755 C C . GLN A 1 226 ? 25.451 -3.210 -2.822 1.00 70.50 226 GLN A C 1
ATOM 1757 O O . GLN A 1 226 ? 26.056 -2.151 -2.965 1.00 70.50 226 GLN A O 1
ATOM 1762 N N . LYS A 1 227 ? 25.510 -3.912 -1.681 1.00 62.88 227 LYS A N 1
ATOM 1763 C CA . LYS A 1 227 ? 26.355 -3.510 -0.537 1.00 62.88 227 LYS A CA 1
ATOM 1764 C C . LYS A 1 227 ? 27.854 -3.497 -0.866 1.00 62.88 227 LYS A C 1
ATOM 1766 O O . LYS A 1 227 ? 28.614 -2.815 -0.188 1.00 62.88 227 LYS A O 1
ATOM 1771 N N . THR A 1 228 ? 28.266 -4.241 -1.889 1.00 60.28 228 THR A N 1
ATOM 1772 C CA . THR A 1 228 ? 29.623 -4.245 -2.447 1.00 60.28 228 THR A CA 1
ATOM 1773 C C . THR A 1 228 ? 29.538 -3.914 -3.935 1.00 60.28 228 THR A C 1
ATOM 1775 O O . THR A 1 228 ? 29.045 -4.759 -4.687 1.00 60.28 228 THR A O 1
ATOM 1778 N N . PRO A 1 229 ? 29.978 -2.721 -4.375 1.00 58.06 229 PRO A N 1
ATOM 1779 C CA . PRO A 1 229 ? 30.080 -2.421 -5.797 1.00 58.06 229 PRO A CA 1
ATOM 1780 C C . PRO A 1 229 ? 31.121 -3.354 -6.428 1.00 58.06 229 PRO A C 1
ATOM 1782 O O . PRO A 1 229 ? 32.207 -3.540 -5.879 1.00 58.06 229 PRO A O 1
ATOM 1785 N N . THR A 1 230 ? 30.782 -3.981 -7.552 1.00 58.72 230 THR A N 1
ATOM 1786 C CA . THR A 1 230 ? 31.744 -4.752 -8.347 1.00 58.72 230 THR A CA 1
ATOM 1787 C C . THR A 1 230 ? 32.592 -3.771 -9.149 1.00 58.72 230 THR A C 1
ATOM 1789 O O . THR A 1 230 ? 32.039 -3.041 -9.974 1.00 58.72 230 THR A O 1
ATOM 1792 N N . CYS A 1 231 ? 33.892 -3.720 -8.851 1.00 49.91 231 CYS A N 1
ATOM 1793 C CA . CYS A 1 231 ? 34.890 -2.971 -9.618 1.00 49.91 231 CYS A CA 1
ATOM 1794 C C . CYS A 1 231 ? 35.136 -3.592 -10.995 1.00 49.91 231 CYS A C 1
ATOM 1796 O O . CYS A 1 231 ? 35.066 -4.840 -11.092 1.00 49.91 231 CYS A O 1
#

Organism: NCBI:txid429701

Sequence (231 aa):
MELFWRIKALTQLNGVAIFVVILVFCLSFNSTDAYDALDPNGNITVKWDVMSWTADGYVAVVTIFNFQKYRHIELPGWKMGWTWAKKEVIWSMMGGQATEQGDCSRFKGNIPHCCKKNPTIVDLLPGTPYNQQIANCCKGGVISSWVQDPANAASSFQLSVGQAGTSNKTVRLPKNFTLLGPGPGYTCGPAKLVKPSKFTTADRRRVTQALMTWNVTCTYSQFLAQKTPTC

Solvent-accessible surface area (backbone atoms only — not comparable to full-atom values): 12476 Å² total; per-residue (Å²): 136,94,81,86,76,83,78,80,83,81,83,77,82,49,71,65,58,56,51,50,51,52,51,55,56,61,71,64,62,68,82,76,75,60,54,31,89,92,39,71,82,30,31,36,40,40,37,39,31,34,62,45,72,45,99,44,5,31,33,32,41,40,35,40,33,30,57,18,64,81,58,56,27,43,77,82,9,39,36,42,33,35,27,52,69,77,74,35,30,31,53,42,62,26,11,30,45,64,80,56,40,62,80,49,81,91,44,92,69,82,63,54,56,22,40,40,60,61,43,41,34,32,42,30,48,70,85,63,57,74,94,44,56,46,77,57,32,30,57,34,26,41,26,32,12,34,71,78,35,58,89,43,11,37,37,23,30,38,38,32,37,30,66,46,34,64,44,93,84,59,46,66,73,55,40,74,43,42,51,37,39,66,49,64,25,48,51,45,48,73,63,39,83,51,81,51,48,73,46,67,43,95,87,66,82,47,75,50,59,30,80,39,19,32,39,26,51,26,38,45,18,60,66,61,50,37,87,66,80,87,129